Protein AF-0000000072801476 (afdb_homodimer)

Solvent-accessible surface area (backbone atoms only — not comparable to full-atom values): 20867 Å² total; per-residue (Å²): 131,80,74,75,71,71,75,81,77,66,50,46,25,39,56,40,50,25,28,59,49,49,35,37,64,69,50,74,26,49,58,48,79,46,41,55,78,53,57,56,81,84,71,86,65,72,32,33,45,37,58,36,42,67,88,73,60,68,83,26,35,27,78,94,41,45,62,36,41,65,70,23,64,56,71,56,88,88,30,47,64,39,38,43,33,38,36,66,74,48,77,43,67,39,54,53,45,70,67,47,32,48,43,51,27,77,48,42,60,36,29,47,68,20,46,29,69,73,62,50,24,57,70,26,33,26,34,35,34,45,50,45,20,37,36,77,69,58,40,66,38,74,90,47,79,86,67,52,74,49,57,50,68,40,64,46,54,84,86,60,80,75,61,79,82,50,44,44,62,57,52,55,70,66,60,44,52,51,51,50,52,52,49,46,66,55,56,102,132,79,73,74,71,71,75,80,77,65,48,47,26,39,55,40,50,25,29,60,48,50,34,38,64,68,50,73,26,48,58,48,80,45,41,54,77,54,56,59,79,84,72,86,66,72,32,33,45,38,57,35,43,68,88,72,59,68,82,26,36,28,79,95,41,44,63,36,42,65,71,24,66,55,72,56,90,89,30,48,63,38,37,43,32,39,35,67,76,47,74,42,67,38,53,54,48,70,69,47,32,47,42,51,27,77,47,42,60,34,29,46,68,20,48,29,69,72,61,51,24,56,71,26,32,28,36,36,34,44,51,45,20,36,37,77,70,58,41,67,38,75,89,48,76,85,68,53,74,48,58,49,69,41,67,47,54,81,86,61,81,74,61,79,82,50,44,45,61,57,51,56,72,67,61,43,52,52,50,52,52,52,49,46,68,54,56,102

Sequence (376 aa):
MTEATTPAETTAALKERAGVVNALLDGTQTVLVRHPTLDPGTIDERFVLYPAYSHQEPARYQSRYADYYHRASAKPDAGLPIRAVVDVREEYTVSASEDDLESLARHYVYSPDGLCDKYDPDDGLRVLLLRVSELESPRLIEERGSYRGCRAWIDLADDVEVDTNAATPVLDDATFAERRAAVRDALDMTEATTPAETTAA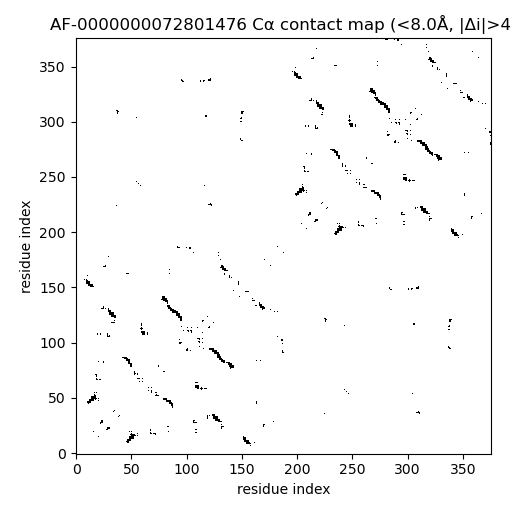LKERAGVVNALLDGTQTVLVRHPTLDPGTIDERFVLYPAYSHQEPARYQSRYADYYHRASAKPDAGLPIRAVVDVREEYTVSASEDDLESLARHYVYSPDGLCDKYDPDDGLRVLLLRVSELESPRLIEERGSYRGCRAWIDLADDVEVDTNAATPVLDDATFAERRAAVRDALD

Radius of gyration: 22.98 Å; Cα contacts (8 Å, |Δi|>4): 712; chains: 2; bounding box: 60×77×47 Å

Structure (mmCIF, N/CA/C/O backbone):
data_AF-0000000072801476-model_v1
#
loop_
_entity.id
_entity.type
_entity.pdbx_description
1 polymer 'DUF1802 family protein'
#
loop_
_atom_site.group_PDB
_atom_site.id
_atom_site.type_symbol
_atom_site.label_atom_id
_atom_site.label_alt_id
_atom_site.label_comp_id
_atom_site.label_asym_id
_atom_site.label_entity_id
_atom_site.label_seq_id
_atom_site.pdbx_PDB_ins_code
_atom_site.Cartn_x
_atom_site.Cartn_y
_atom_site.Cartn_z
_atom_site.occupancy
_atom_site.B_iso_or_equiv
_atom_site.auth_seq_id
_atom_site.auth_comp_id
_atom_site.auth_asym_id
_atom_site.auth_atom_id
_atom_site.pdbx_PDB_model_num
ATOM 1 N N . MET A 1 1 ? -27.641 -46.031 3.908 1 31.75 1 MET A N 1
ATOM 2 C CA . MET A 1 1 ? -26.266 -45.531 3.965 1 31.75 1 MET A CA 1
ATOM 3 C C . MET A 1 1 ? -26.172 -44.094 3.504 1 31.75 1 MET A C 1
ATOM 5 O O . MET A 1 1 ? -26.391 -43.781 2.328 1 31.75 1 MET A O 1
ATOM 9 N N . THR A 1 2 ? -26.641 -43.219 4.312 1 36.81 2 THR A N 1
ATOM 10 C CA . THR A 1 2 ? -26.672 -41.781 4.07 1 36.81 2 THR A CA 1
ATOM 11 C C . THR A 1 2 ? -25.266 -41.25 3.785 1 36.81 2 THR A C 1
ATOM 13 O O . THR A 1 2 ? -24.344 -41.438 4.582 1 36.81 2 THR A O 1
ATOM 16 N N . GLU A 1 3 ? -24.797 -41.375 2.582 1 29.44 3 GLU A N 1
ATOM 17 C CA . GLU A 1 3 ? -23.484 -40.844 2.248 1 29.44 3 GLU A CA 1
ATOM 18 C C . GLU A 1 3 ? -23.297 -39.438 2.814 1 29.44 3 GLU A C 1
ATOM 20 O O . GLU A 1 3 ? -24.141 -38.562 2.592 1 29.44 3 GLU A O 1
ATOM 25 N N . ALA A 1 4 ? -22.766 -39.406 4.027 1 44.81 4 ALA A N 1
ATOM 26 C CA . ALA A 1 4 ? -22.281 -38.156 4.594 1 44.81 4 ALA A CA 1
ATOM 27 C C . ALA A 1 4 ? -21.688 -37.25 3.512 1 44.81 4 ALA A C 1
ATOM 29 O O . ALA A 1 4 ? -20.797 -37.656 2.764 1 44.81 4 ALA A O 1
ATOM 30 N N . THR A 1 5 ? -22.422 -36.438 2.725 1 40.5 5 THR A N 1
ATOM 31 C CA . THR A 1 5 ? -21.891 -35.406 1.839 1 40.5 5 THR A CA 1
ATOM 32 C C . THR A 1 5 ? -20.625 -34.781 2.416 1 40.5 5 THR A C 1
ATOM 34 O O . THR A 1 5 ? -20.641 -34.219 3.52 1 40.5 5 THR A O 1
ATOM 37 N N . THR A 1 6 ? -19.484 -35.188 2.117 1 45.94 6 THR A N 1
ATOM 38 C CA . THR A 1 6 ? -18.234 -34.594 2.525 1 45.94 6 THR A CA 1
ATOM 39 C C . THR A 1 6 ? -18.328 -33.062 2.496 1 45.94 6 THR A C 1
ATOM 41 O O . THR A 1 6 ? -18.703 -32.469 1.477 1 45.94 6 THR A O 1
ATOM 44 N N . PRO A 1 7 ? -18.516 -32.406 3.535 1 48.09 7 PRO A N 1
ATOM 45 C CA . PRO A 1 7 ? -18.672 -30.953 3.576 1 48.09 7 PRO A CA 1
ATOM 46 C C . PRO A 1 7 ? -17.797 -30.234 2.547 1 48.09 7 PRO A C 1
ATOM 48 O O . PRO A 1 7 ? -16.656 -30.641 2.32 1 48.09 7 PRO A O 1
ATOM 51 N N . ALA A 1 8 ? -18.25 -29.75 1.366 1 53.16 8 ALA A N 1
ATOM 52 C CA . ALA A 1 8 ? -17.625 -29.078 0.24 1 53.16 8 ALA A CA 1
ATOM 53 C C . ALA A 1 8 ? -16.516 -28.125 0.715 1 53.16 8 ALA A C 1
ATOM 55 O O . ALA A 1 8 ? -16.75 -27.266 1.573 1 53.16 8 ALA A O 1
ATOM 56 N N . GLU A 1 9 ? -15.273 -28.562 0.888 1 64.62 9 GLU A N 1
ATOM 57 C CA . GLU A 1 9 ? -14.117 -27.828 1.379 1 64.62 9 GLU A CA 1
ATOM 58 C C . GLU A 1 9 ? -13.906 -26.547 0.592 1 64.62 9 GLU A C 1
ATOM 60 O O . GLU A 1 9 ? -14.016 -26.531 -0.636 1 64.62 9 GLU A O 1
ATOM 65 N N . THR A 1 10 ? -14.172 -25.391 1.11 1 80.75 10 THR A N 1
ATOM 66 C CA . THR A 1 10 ? -13.984 -24.094 0.475 1 80.75 10 THR A CA 1
ATOM 67 C C . THR A 1 10 ? -12.547 -23.906 0.008 1 80.75 10 THR A C 1
ATOM 69 O O . THR A 1 10 ? -11.617 -24.453 0.615 1 80.75 10 THR A O 1
ATOM 72 N N . THR A 1 11 ? -12.391 -23.5 -1.216 1 89.12 11 THR A N 1
ATOM 73 C CA . THR A 1 11 ? -11.078 -23.25 -1.785 1 89.12 11 THR A CA 1
ATOM 74 C C . THR A 1 11 ? -10.547 -21.891 -1.349 1 89.12 11 THR A C 1
ATOM 76 O O . THR A 1 11 ? -11.156 -20.859 -1.647 1 89.12 11 THR A O 1
ATOM 79 N N . ALA A 1 12 ? -9.43 -21.906 -0.653 1 93.06 12 ALA A N 1
ATOM 80 C CA . ALA A 1 12 ? -8.789 -20.672 -0.235 1 93.06 12 ALA A CA 1
ATOM 81 C C . ALA A 1 12 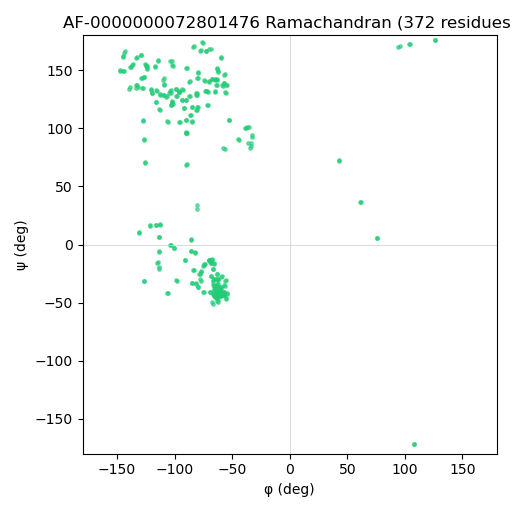? -8.156 -19.953 -1.425 1 93.06 12 ALA A C 1
ATOM 83 O O . ALA A 1 12 ? -7.5 -20.578 -2.262 1 93.06 12 ALA A O 1
ATOM 84 N N . ALA A 1 13 ? -8.438 -18.641 -1.517 1 95.62 13 ALA A N 1
ATOM 85 C CA . ALA A 1 13 ? -7.887 -17.828 -2.592 1 95.62 13 ALA A CA 1
ATOM 86 C C . ALA A 1 13 ? -7.203 -16.578 -2.033 1 95.62 13 ALA A C 1
ATOM 88 O O . ALA A 1 13 ? -7.715 -15.938 -1.108 1 95.62 13 ALA A O 1
ATOM 89 N N . LEU A 1 14 ? -6.039 -16.297 -2.545 1 95.62 14 LEU A N 1
ATOM 90 C CA . LEU A 1 14 ? -5.305 -15.086 -2.193 1 95.62 14 LEU A CA 1
ATOM 91 C C . LEU A 1 14 ? -5.43 -14.039 -3.291 1 95.62 14 LEU A C 1
ATOM 93 O O . LEU A 1 14 ? -5.09 -14.297 -4.449 1 95.62 14 LEU A O 1
ATOM 97 N N . LYS A 1 15 ? -5.91 -12.898 -2.943 1 93.25 15 LYS A N 1
ATOM 98 C CA . LYS A 1 15 ? -6.008 -11.797 -3.895 1 93.25 15 LYS A CA 1
ATOM 99 C C . LYS A 1 15 ? -4.629 -11.211 -4.203 1 93.25 15 LYS A C 1
ATOM 101 O O . LYS A 1 15 ? -3.834 -10.969 -3.295 1 93.25 15 LYS A O 1
ATOM 106 N N . GLU A 1 16 ? -4.336 -11.023 -5.449 1 95.25 16 GLU A N 1
ATOM 107 C CA . GLU A 1 16 ? -3.119 -10.391 -5.945 1 95.25 16 GLU A CA 1
ATOM 108 C C . GLU A 1 16 ? -3.381 -9.625 -7.238 1 95.25 16 GLU A C 1
ATOM 110 O O . GLU A 1 16 ? -4.297 -9.961 -7.992 1 95.25 16 GLU A O 1
ATOM 115 N N . ARG A 1 17 ? -2.615 -8.562 -7.438 1 94.75 17 ARG A N 1
ATOM 116 C CA . ARG A 1 17 ? -2.781 -7.801 -8.672 1 94.75 17 ARG A CA 1
ATOM 117 C C . ARG A 1 17 ? -2.639 -8.695 -9.898 1 94.75 17 ARG A C 1
ATOM 119 O O . ARG A 1 17 ? -1.72 -9.516 -9.969 1 94.75 17 ARG A O 1
ATOM 126 N N . ALA A 1 18 ? -3.541 -8.477 -10.867 1 96.5 18 ALA A N 1
ATOM 127 C CA . ALA A 1 18 ? -3.625 -9.359 -12.023 1 96.5 18 ALA A CA 1
ATOM 128 C C . ALA A 1 18 ? -2.309 -9.375 -12.797 1 96.5 18 ALA A C 1
ATOM 130 O O . ALA A 1 18 ? -1.9 -10.414 -13.32 1 96.5 18 ALA A O 1
ATOM 131 N N . GLY A 1 19 ? -1.647 -8.258 -12.922 1 96.94 19 GLY A N 1
ATOM 132 C CA . GLY A 1 19 ? -0.359 -8.227 -13.594 1 96.94 19 GLY A CA 1
ATOM 133 C C . GLY A 1 19 ? 0.672 -9.141 -12.953 1 96.94 19 GLY A C 1
ATOM 134 O O . GLY A 1 19 ? 1.423 -9.82 -13.648 1 96.94 19 GLY A O 1
ATOM 135 N N . VAL A 1 20 ? 0.726 -9.172 -11.672 1 97.75 20 VAL A N 1
ATOM 136 C CA . VAL A 1 20 ? 1.653 -10.023 -10.93 1 97.75 20 VAL A CA 1
ATOM 137 C C . VAL A 1 20 ? 1.255 -11.484 -11.094 1 97.75 20 VAL A C 1
ATOM 139 O O . VAL A 1 20 ? 2.113 -12.352 -11.281 1 97.75 20 VAL A O 1
ATOM 142 N N . VAL A 1 21 ? -0.049 -11.758 -11.055 1 98.06 21 VAL A N 1
ATOM 143 C CA . VAL A 1 21 ? -0.543 -13.117 -11.25 1 98.06 21 VAL A CA 1
ATOM 144 C C . VAL A 1 21 ? -0.12 -13.625 -12.633 1 98.06 21 VAL A C 1
ATOM 146 O O . VAL A 1 21 ? 0.339 -14.758 -12.766 1 98.06 21 VAL A O 1
ATOM 149 N N . ASN A 1 22 ? -0.261 -12.766 -13.617 1 97.5 22 ASN A N 1
ATOM 150 C CA . ASN A 1 22 ? 0.148 -13.141 -14.969 1 97.5 22 ASN A CA 1
ATOM 151 C C . ASN A 1 22 ? 1.642 -13.445 -15.039 1 97.5 22 ASN A C 1
ATOM 153 O O . ASN A 1 22 ? 2.057 -14.383 -15.719 1 97.5 22 ASN A O 1
ATOM 157 N N . ALA A 1 23 ? 2.4 -12.664 -14.391 1 98.56 23 ALA A N 1
ATOM 158 C CA . ALA A 1 23 ? 3.842 -12.891 -14.359 1 98.56 23 ALA A CA 1
ATOM 159 C C . ALA A 1 23 ? 4.168 -14.25 -13.734 1 98.56 23 ALA A C 1
ATOM 161 O O . ALA A 1 23 ? 5.078 -14.945 -14.188 1 98.56 23 ALA A O 1
ATOM 162 N N . LEU A 1 24 ? 3.469 -14.602 -12.703 1 98.69 24 LEU A N 1
ATOM 163 C CA . LEU A 1 24 ? 3.641 -15.898 -12.055 1 98.69 24 LEU A CA 1
ATOM 164 C C . LEU A 1 24 ? 3.254 -17.031 -13 1 98.69 24 LEU A C 1
ATOM 166 O O . LEU A 1 24 ? 3.977 -18.016 -13.109 1 98.69 24 LEU A O 1
ATOM 170 N N . LEU A 1 25 ? 2.15 -16.859 -13.719 1 98.19 25 LEU A N 1
ATOM 171 C CA . LEU A 1 25 ? 1.643 -17.875 -14.633 1 98.19 25 LEU A CA 1
ATOM 172 C C . LEU A 1 25 ? 2.574 -18.047 -15.828 1 98.19 25 LEU A C 1
ATOM 174 O O . LEU A 1 25 ? 2.684 -19.141 -16.391 1 98.19 25 LEU A O 1
ATOM 178 N N . ASP A 1 26 ? 3.293 -17 -16.156 1 98.12 26 ASP A N 1
ATOM 179 C CA . ASP A 1 26 ? 4.223 -17.047 -17.281 1 98.12 26 ASP A CA 1
ATOM 180 C C . ASP A 1 26 ? 5.582 -17.594 -16.844 1 98.12 26 ASP A C 1
ATOM 182 O O . ASP A 1 26 ? 6.469 -17.797 -17.672 1 98.12 26 ASP A O 1
ATOM 186 N N . GLY A 1 27 ? 5.75 -17.812 -15.586 1 98.31 27 GLY A N 1
ATOM 187 C CA . GLY A 1 27 ? 7.023 -18.297 -15.07 1 98.31 27 GLY A CA 1
ATOM 188 C C . GLY A 1 27 ? 8.086 -17.219 -15.008 1 98.31 27 GLY A C 1
ATOM 189 O O . GLY A 1 27 ? 9.258 -17.516 -14.734 1 98.31 27 GLY A O 1
ATOM 190 N N . THR A 1 28 ? 7.695 -16.016 -15.305 1 98.06 28 THR A N 1
ATOM 191 C CA . THR A 1 28 ? 8.617 -14.891 -15.258 1 98.06 28 THR A CA 1
ATOM 192 C C . THR A 1 28 ? 9.062 -14.609 -13.828 1 98.06 28 THR A C 1
ATOM 194 O O . THR A 1 28 ? 10.18 -14.156 -13.594 1 98.06 28 THR A O 1
ATOM 197 N N . GLN A 1 29 ? 8.227 -14.891 -12.906 1 98.19 29 GLN A N 1
ATOM 198 C CA . GLN A 1 29 ? 8.508 -14.727 -11.484 1 98.19 29 GLN A CA 1
ATOM 199 C C . GLN A 1 29 ? 8.008 -15.922 -10.688 1 98.19 29 GLN A C 1
ATOM 201 O O . GLN A 1 29 ? 7.062 -16.594 -11.094 1 98.19 29 GLN A O 1
ATOM 206 N N . THR A 1 30 ? 8.688 -16.109 -9.516 1 98.69 30 THR A N 1
ATOM 207 C CA . THR A 1 30 ? 8.305 -17.25 -8.68 1 98.69 30 THR A CA 1
ATOM 208 C C . THR A 1 30 ? 8.109 -16.797 -7.23 1 98.69 30 THR A C 1
ATOM 210 O O . THR A 1 30 ? 8.062 -17.625 -6.32 1 98.69 30 THR A O 1
ATOM 213 N N . VAL A 1 31 ? 8.109 -15.5 -6.988 1 98.56 31 VAL A N 1
ATOM 214 C CA . VAL A 1 31 ? 7.973 -15.031 -5.609 1 98.56 31 VAL A CA 1
ATOM 215 C C . VAL A 1 31 ? 6.785 -14.078 -5.504 1 98.56 31 VAL A C 1
ATOM 217 O O . VAL A 1 31 ? 6.387 -13.469 -6.496 1 98.56 31 VAL A O 1
ATOM 220 N N . LEU A 1 32 ? 6.246 -14.023 -4.348 1 97.88 32 LEU A N 1
ATOM 221 C CA . LEU A 1 32 ? 5.211 -13.07 -3.971 1 97.88 32 LEU A CA 1
ATOM 222 C C . LEU A 1 32 ? 5.582 -12.352 -2.676 1 97.88 32 LEU A C 1
ATOM 224 O O . LEU A 1 32 ? 6.18 -12.953 -1.778 1 97.88 32 LEU A O 1
ATOM 228 N N . VAL A 1 33 ? 5.234 -11.109 -2.635 1 95.62 33 VAL A N 1
ATOM 229 C CA . VAL A 1 33 ? 5.551 -10.305 -1.462 1 95.62 33 VAL A CA 1
ATOM 230 C C . VAL A 1 33 ? 4.293 -10.102 -0.616 1 95.62 33 VAL A C 1
ATOM 232 O O . VAL A 1 33 ? 3.211 -9.859 -1.151 1 95.62 33 VAL A O 1
ATOM 235 N N . ARG A 1 34 ? 4.426 -10.328 0.706 1 90.88 34 ARG A N 1
ATOM 236 C CA . ARG A 1 34 ? 3.395 -10.031 1.694 1 90.88 34 ARG A CA 1
ATOM 237 C C . ARG A 1 34 ? 3.961 -9.203 2.846 1 90.88 34 ARG A C 1
ATOM 239 O O . ARG A 1 34 ? 5.172 -8.992 2.924 1 90.88 34 ARG A O 1
ATOM 246 N N . HIS A 1 35 ? 3.092 -8.625 3.572 1 86 35 HIS A N 1
ATOM 247 C CA . HIS A 1 35 ? 3.514 -7.973 4.809 1 86 35 HIS A CA 1
ATOM 248 C C . HIS A 1 35 ? 3.52 -8.953 5.977 1 86 35 HIS A C 1
ATOM 250 O O . HIS A 1 35 ? 2.514 -9.617 6.238 1 86 35 HIS A O 1
ATOM 256 N N . PRO A 1 36 ? 4.652 -9.008 6.676 1 82.81 36 PRO A N 1
ATOM 257 C CA . PRO A 1 36 ? 4.727 -9.977 7.777 1 82.81 36 PRO A CA 1
ATOM 258 C C . PRO A 1 36 ? 3.713 -9.688 8.883 1 82.81 36 PRO A C 1
ATOM 260 O O . PRO A 1 36 ? 3.293 -10.602 9.594 1 82.81 36 PRO A O 1
ATOM 263 N N . THR A 1 37 ? 3.309 -8.484 9 1 76.81 37 THR A N 1
ATOM 264 C CA . THR A 1 37 ? 2.418 -8.125 10.094 1 76.81 37 THR A CA 1
ATOM 265 C C . THR A 1 37 ? 0.968 -8.086 9.625 1 76.81 37 THR A C 1
ATOM 267 O O . THR A 1 37 ? 0.051 -8.367 10.398 1 76.81 37 THR A O 1
ATOM 270 N N . LEU A 1 38 ? 0.803 -7.754 8.391 1 72.5 38 LEU A N 1
ATOM 271 C CA . LEU A 1 38 ? -0.553 -7.676 7.859 1 72.5 38 LEU A CA 1
ATOM 272 C C . LEU A 1 38 ? -1.034 -9.047 7.402 1 72.5 38 LEU A C 1
ATOM 274 O O . LEU A 1 38 ? -2.236 -9.32 7.402 1 72.5 38 LEU A O 1
ATOM 278 N N . ASP A 1 39 ? -0.156 -9.844 6.926 1 81.44 39 ASP A N 1
ATOM 279 C CA . ASP A 1 39 ? -0.446 -11.211 6.512 1 81.44 39 ASP A CA 1
ATOM 280 C C . ASP A 1 39 ? 0.479 -12.203 7.211 1 81.44 39 ASP A C 1
ATOM 282 O O . ASP A 1 39 ? 1.326 -12.828 6.566 1 81.44 39 ASP A O 1
ATOM 286 N N . PRO A 1 40 ? 0.157 -12.273 8.453 1 79.31 40 PRO A N 1
ATOM 287 C CA . PRO A 1 40 ? 1.021 -13.156 9.25 1 79.31 40 PRO A CA 1
ATOM 288 C C . PRO A 1 40 ? 0.604 -14.625 9.164 1 79.31 40 PRO A C 1
ATOM 290 O O . PRO A 1 40 ? -0.417 -14.945 8.555 1 79.31 40 PRO A O 1
ATOM 293 N N . GLY A 1 41 ? 1.462 -15.492 9.688 1 84.75 41 GLY A N 1
ATOM 294 C CA . GLY A 1 41 ? 1.102 -16.891 9.859 1 84.75 41 GLY A CA 1
ATOM 295 C C . GLY A 1 41 ? 1.748 -17.797 8.828 1 84.75 41 GLY A C 1
ATOM 296 O O . GLY A 1 41 ? 2.355 -17.328 7.863 1 84.75 41 GLY A O 1
ATOM 297 N N . THR A 1 42 ? 1.558 -19 9.078 1 87.81 42 THR A N 1
ATOM 298 C CA . THR A 1 42 ? 2.137 -20.016 8.203 1 87.81 42 THR A CA 1
ATOM 299 C C . THR A 1 42 ? 1.145 -20.422 7.113 1 87.81 42 THR A C 1
ATOM 301 O O . THR A 1 42 ? -0.048 -20.578 7.379 1 87.81 42 THR A O 1
ATOM 304 N N . ILE A 1 43 ? 1.631 -20.453 5.988 1 90.88 43 ILE A N 1
ATOM 305 C CA . ILE A 1 43 ? 0.846 -20.938 4.859 1 90.88 43 ILE A CA 1
ATOM 306 C C . ILE A 1 43 ? 1.327 -22.328 4.457 1 90.88 43 ILE A C 1
ATOM 308 O O . ILE A 1 43 ? 2.357 -22.469 3.793 1 90.88 43 ILE A O 1
ATOM 312 N N . ASP A 1 44 ? 0.54 -23.312 4.793 1 89.56 44 ASP A N 1
ATOM 313 C CA . ASP A 1 44 ? 0.992 -24.688 4.574 1 89.56 44 ASP A CA 1
ATOM 314 C C . ASP A 1 44 ? 0.129 -25.391 3.531 1 89.56 44 ASP A C 1
ATOM 316 O O . ASP A 1 44 ? 0.489 -26.469 3.043 1 89.56 44 ASP A O 1
ATOM 320 N N . GLU A 1 45 ? -1.013 -24.828 3.23 1 90.44 45 GLU A N 1
ATOM 321 C CA . GLU A 1 45 ? -1.924 -25.453 2.283 1 90.44 45 GLU A CA 1
ATOM 322 C C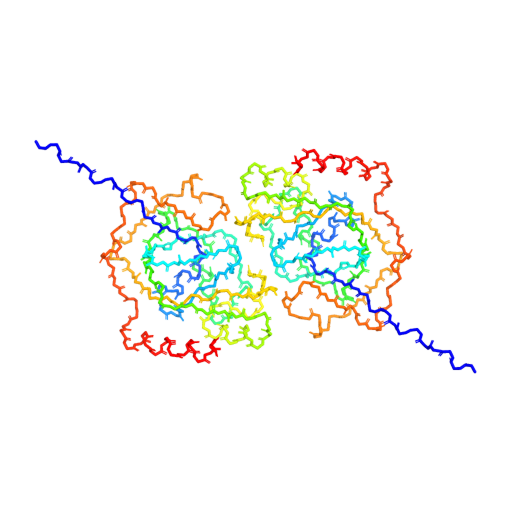 . GLU A 1 45 ? -1.847 -24.797 0.913 1 90.44 45 GLU A C 1
ATOM 324 O O . GLU A 1 45 ? -1.486 -23.609 0.806 1 90.44 45 GLU A O 1
ATOM 329 N N . ARG A 1 46 ? -2.201 -25.641 -0.018 1 94.25 46 ARG A N 1
ATOM 330 C CA . ARG A 1 46 ? -2.32 -25.141 -1.387 1 94.25 46 ARG A CA 1
ATOM 331 C C . ARG A 1 46 ? -3.49 -24.172 -1.521 1 94.25 46 ARG A C 1
ATOM 333 O O . ARG A 1 46 ? -4.531 -24.359 -0.889 1 94.25 46 ARG A O 1
ATOM 340 N N . PHE A 1 47 ? -3.348 -23.109 -2.311 1 96.44 47 PHE A N 1
ATOM 341 C CA . PHE A 1 47 ? -4.402 -22.125 -2.555 1 96.44 47 PHE A CA 1
ATOM 342 C C . PHE A 1 47 ? -4.359 -21.641 -3.996 1 96.44 47 PHE A C 1
ATOM 344 O O . PHE A 1 47 ? -3.424 -21.953 -4.734 1 96.44 47 PHE A O 1
ATOM 351 N N . VAL A 1 48 ? -5.434 -20.969 -4.414 1 97.5 48 VAL A N 1
ATOM 352 C CA . VAL A 1 48 ? -5.469 -20.375 -5.742 1 97.5 48 VAL A CA 1
ATOM 353 C C . VAL A 1 48 ? -5.266 -18.859 -5.633 1 97.5 48 VAL A C 1
ATOM 355 O O . VAL A 1 48 ? -5.402 -18.297 -4.551 1 97.5 48 VAL A O 1
ATOM 358 N N . LEU A 1 49 ? -4.824 -18.234 -6.727 1 97.5 49 LEU A N 1
ATOM 359 C CA . LEU A 1 49 ? -4.715 -16.781 -6.766 1 97.5 49 LEU A CA 1
ATOM 360 C C . LEU A 1 49 ? -5.949 -16.156 -7.414 1 97.5 49 LEU A C 1
ATOM 362 O O . LEU A 1 49 ? -6.449 -16.672 -8.414 1 97.5 49 LEU A O 1
ATOM 366 N N . TYR A 1 50 ? -6.457 -15.18 -6.77 1 96.19 50 TYR A N 1
ATOM 367 C CA . TYR A 1 50 ? -7.543 -14.344 -7.266 1 96.19 50 TYR A CA 1
ATOM 368 C C . TYR A 1 50 ? -7 -13.07 -7.898 1 96.19 50 TYR A C 1
ATOM 370 O O . TYR A 1 50 ? -6.551 -12.164 -7.195 1 96.19 50 TYR A O 1
ATOM 378 N N . PRO A 1 51 ? -7.023 -12.992 -9.242 1 95.94 51 PRO A N 1
ATOM 379 C CA . PRO A 1 51 ? -6.453 -11.805 -9.891 1 95.94 51 PRO A CA 1
ATOM 380 C C . PRO A 1 51 ? -7.309 -10.555 -9.688 1 95.94 51 PRO A C 1
ATOM 382 O O . PRO A 1 51 ? -8.469 -10.516 -10.117 1 95.94 51 PRO A O 1
ATOM 385 N N . ALA A 1 52 ? -6.73 -9.57 -9.078 1 92.38 52 ALA A N 1
ATOM 386 C CA . ALA A 1 52 ? -7.402 -8.297 -8.867 1 92.38 52 ALA A CA 1
ATOM 387 C C . ALA A 1 52 ? -7.078 -7.312 -9.984 1 92.38 52 ALA A C 1
ATOM 389 O O . ALA A 1 52 ? -5.91 -6.996 -10.227 1 92.38 52 ALA A O 1
ATOM 390 N N . TYR A 1 53 ? -8.117 -6.785 -10.641 1 90.94 53 TYR A N 1
ATOM 391 C CA . TYR A 1 53 ? -7.922 -5.922 -11.797 1 90.94 53 TYR A CA 1
ATOM 392 C C . TYR A 1 53 ? -8.07 -4.453 -11.422 1 90.94 53 TYR A C 1
ATOM 394 O O . TYR A 1 53 ? -7.789 -3.564 -12.227 1 90.94 53 TYR A O 1
ATOM 402 N N . SER A 1 54 ? -8.406 -4.219 -10.18 1 84.88 54 SER A N 1
ATOM 403 C CA . SER A 1 54 ? -8.562 -2.846 -9.719 1 84.88 54 SER A CA 1
ATOM 404 C C . SER A 1 54 ? -7.246 -2.291 -9.18 1 84.88 54 SER A C 1
ATOM 406 O O . SER A 1 54 ? -6.363 -3.053 -8.781 1 84.88 54 SER A O 1
ATOM 408 N N . HIS A 1 55 ? -7.066 -0.989 -9.258 1 81.75 55 HIS A N 1
ATOM 409 C CA . HIS A 1 55 ? -5.965 -0.25 -8.648 1 81.75 55 HIS A CA 1
ATOM 410 C C . HIS A 1 55 ? -4.621 -0.712 -9.203 1 81.75 55 HIS A C 1
ATOM 412 O O . HIS A 1 55 ? -3.658 -0.874 -8.445 1 81.75 55 HIS A O 1
ATOM 418 N N . GLN A 1 56 ? -4.703 -1.003 -10.477 1 84.5 56 GLN A N 1
ATOM 419 C CA . GLN A 1 56 ? -3.426 -1.268 -11.125 1 84.5 56 GLN A CA 1
ATOM 420 C C . GLN A 1 56 ? -2.602 0.009 -11.258 1 84.5 56 GLN A C 1
ATOM 422 O O . GLN A 1 56 ? -3.148 1.088 -11.492 1 84.5 56 GLN A O 1
ATOM 427 N N . GLU A 1 57 ? -1.288 -0.094 -11.031 1 87 57 GLU A N 1
ATOM 428 C CA . GLU A 1 57 ? -0.402 1.062 -11.133 1 87 57 GLU A CA 1
ATOM 429 C C . GLU A 1 57 ? 0.776 0.773 -12.062 1 87 57 GLU A C 1
ATOM 431 O O . GLU A 1 57 ? 1.707 0.058 -11.688 1 87 57 GLU A O 1
ATOM 436 N N . PRO A 1 58 ? 0.685 1.399 -13.25 1 90.12 58 PRO A N 1
ATOM 437 C CA . PRO A 1 58 ? 1.741 1.107 -14.227 1 90.12 58 PRO A CA 1
ATOM 438 C C . PRO A 1 58 ? 3.125 1.536 -13.734 1 90.12 58 PRO A C 1
ATOM 440 O O . PRO A 1 58 ? 4.125 0.89 -14.062 1 90.12 58 PRO A O 1
ATOM 443 N N . ALA A 1 59 ? 3.219 2.561 -12.922 1 89.69 59 ALA A N 1
ATOM 444 C CA . ALA A 1 59 ? 4.496 3.125 -12.5 1 89.69 59 ALA A CA 1
ATOM 445 C C . ALA A 1 59 ? 5.242 2.168 -11.578 1 89.69 59 ALA A C 1
ATOM 447 O O . ALA A 1 59 ? 6.434 2.355 -11.305 1 89.69 59 ALA A O 1
ATOM 448 N N . ARG A 1 60 ? 4.602 1.141 -11.055 1 93.5 60 ARG A N 1
ATOM 449 C CA . ARG A 1 60 ? 5.258 0.182 -10.172 1 93.5 60 ARG A CA 1
ATOM 450 C C . ARG A 1 60 ? 6.102 -0.808 -10.969 1 93.5 60 ARG A C 1
ATOM 452 O O . ARG A 1 60 ? 7.07 -1.363 -10.445 1 93.5 60 ARG A O 1
ATOM 459 N N . TYR A 1 61 ? 5.75 -1.023 -12.203 1 96.5 61 TYR A N 1
ATOM 460 C CA . TYR A 1 61 ? 6.391 -2.057 -13.008 1 96.5 61 TYR A CA 1
ATOM 461 C C . TYR A 1 61 ? 7.727 -1.574 -13.555 1 96.5 61 TYR A C 1
ATOM 463 O O . TYR A 1 61 ? 7.875 -0.401 -13.906 1 96.5 61 TYR A O 1
ATOM 471 N N . GLN A 1 62 ? 8.672 -2.486 -13.609 1 97.44 62 GLN A N 1
ATOM 472 C CA . GLN A 1 62 ? 9.859 -2.238 -14.414 1 97.44 62 GLN A CA 1
ATOM 473 C C . GLN A 1 62 ? 9.5 -2.084 -15.891 1 97.44 62 GLN A C 1
ATOM 475 O O . GLN A 1 62 ? 8.609 -2.771 -16.391 1 97.44 62 GLN A O 1
ATOM 480 N N . SER A 1 63 ? 10.25 -1.301 -16.578 1 96.44 63 SER A N 1
ATOM 481 C CA . SER A 1 63 ? 9.938 -0.982 -17.969 1 96.44 63 SER A CA 1
ATOM 482 C C . SER A 1 63 ? 9.844 -2.244 -18.812 1 96.44 63 SER A C 1
ATOM 484 O O . SER A 1 63 ? 8.969 -2.363 -19.672 1 96.44 63 SER A O 1
ATOM 486 N N . ARG A 1 64 ? 10.719 -3.193 -18.625 1 97.25 64 ARG A N 1
ATOM 487 C CA . ARG A 1 64 ? 10.766 -4.418 -19.406 1 97.25 64 ARG A CA 1
ATOM 488 C C . ARG A 1 64 ? 9.539 -5.289 -19.141 1 97.25 64 ARG A C 1
ATOM 490 O O . ARG A 1 64 ? 9.258 -6.219 -19.891 1 97.25 64 ARG A O 1
ATOM 497 N N . TYR A 1 65 ? 8.781 -4.953 -18.062 1 97.69 65 TYR A N 1
ATOM 498 C CA . TYR A 1 65 ? 7.637 -5.773 -17.703 1 97.69 65 TYR A CA 1
ATOM 499 C C . TYR A 1 65 ? 6.34 -4.98 -17.828 1 97.69 65 TYR A C 1
ATOM 501 O O . TYR A 1 65 ? 5.305 -5.383 -17.281 1 97.69 65 TYR A O 1
ATOM 509 N N . ALA A 1 66 ? 6.332 -3.898 -18.5 1 94.94 66 ALA A N 1
ATOM 510 C CA . ALA A 1 66 ? 5.184 -3.01 -18.641 1 94.94 66 ALA A CA 1
ATOM 511 C C . ALA A 1 66 ? 3.996 -3.738 -19.266 1 94.94 66 ALA A C 1
ATOM 513 O O . ALA A 1 66 ? 2.84 -3.412 -18.984 1 94.94 66 ALA A O 1
ATOM 514 N N . ASP A 1 67 ? 4.293 -4.719 -20.031 1 95.44 67 ASP A N 1
ATOM 515 C CA . ASP A 1 67 ? 3.244 -5.461 -20.719 1 95.44 67 ASP A CA 1
ATOM 516 C C . ASP A 1 67 ? 2.318 -6.156 -19.734 1 95.44 67 ASP A C 1
ATOM 518 O O . ASP A 1 67 ? 1.132 -6.348 -20.016 1 95.44 67 ASP A O 1
ATOM 522 N N . TYR A 1 68 ? 2.795 -6.527 -18.609 1 95.38 68 TYR A N 1
ATOM 523 C CA . TYR A 1 68 ? 1.96 -7.184 -17.609 1 95.38 68 TYR A CA 1
ATOM 524 C C . TYR A 1 68 ? 0.889 -6.234 -17.078 1 95.38 68 TYR A C 1
ATOM 526 O O . TYR A 1 68 ? -0.23 -6.656 -16.781 1 95.38 68 TYR A O 1
ATOM 534 N N . TYR A 1 69 ? 1.201 -4.992 -16.953 1 92.31 69 TYR A N 1
ATOM 535 C CA . TYR A 1 69 ? 0.182 -3.998 -16.625 1 92.31 69 TYR A CA 1
ATOM 536 C C . TYR A 1 69 ? -0.864 -3.91 -17.734 1 92.31 69 TYR A C 1
ATOM 538 O O . TYR A 1 69 ? -2.066 -3.961 -17.469 1 92.31 69 TYR A O 1
ATOM 546 N N . HIS A 1 70 ? -0.352 -3.799 -18.938 1 90 70 HIS A N 1
ATOM 547 C CA . HIS A 1 70 ? -1.267 -3.596 -20.062 1 90 70 HIS A CA 1
ATOM 548 C C . HIS A 1 70 ? -2.25 -4.754 -20.188 1 90 70 HIS A C 1
ATOM 550 O O . HIS A 1 70 ? -3.434 -4.543 -20.453 1 90 70 HIS A O 1
ATOM 556 N N . ARG A 1 71 ? -1.799 -5.934 -19.922 1 88.94 71 ARG A N 1
ATOM 557 C CA . ARG A 1 71 ? -2.631 -7.129 -20.016 1 88.94 71 ARG A CA 1
ATOM 558 C C . ARG A 1 71 ? -3.609 -7.207 -18.859 1 88.94 71 ARG A C 1
ATOM 560 O O . ARG A 1 71 ? -4.582 -7.961 -18.906 1 88.94 71 ARG A O 1
ATOM 567 N N . ALA A 1 72 ? -3.365 -6.469 -17.828 1 88.25 72 ALA A N 1
ATOM 568 C CA . ALA A 1 72 ? -4.141 -6.566 -16.594 1 88.25 72 ALA A CA 1
ATOM 569 C C . ALA A 1 72 ? -4.949 -5.293 -16.344 1 88.25 72 ALA A C 1
ATOM 571 O O . ALA A 1 72 ? -5.586 -5.145 -15.305 1 88.25 72 ALA A O 1
ATOM 572 N N . SER A 1 73 ? -4.934 -4.387 -17.312 1 80.56 73 SER A N 1
ATOM 573 C CA . SER A 1 73 ? -5.516 -3.064 -17.109 1 80.56 73 SER A CA 1
ATOM 574 C C . SER A 1 73 ? -7.039 -3.121 -17.141 1 80.56 73 SER A C 1
ATOM 576 O O . SER A 1 73 ? -7.711 -2.205 -16.672 1 80.56 73 SER A O 1
ATOM 578 N N . ALA A 1 74 ? -7.535 -4.215 -17.703 1 82.19 74 ALA A N 1
ATOM 579 C CA .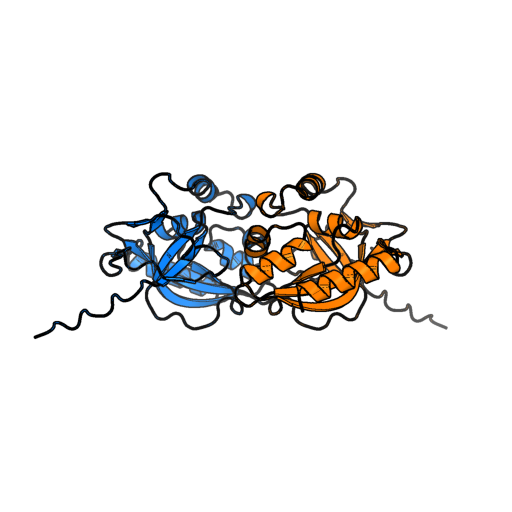 ALA A 1 74 ? -8.984 -4.352 -17.719 1 82.19 74 ALA A CA 1
ATOM 580 C C . ALA A 1 74 ? -9.414 -5.785 -17.406 1 82.19 74 ALA A C 1
ATOM 582 O O . ALA A 1 74 ? -8.797 -6.738 -17.891 1 82.19 74 ALA A O 1
ATOM 583 N N . LYS A 1 75 ? -10.398 -5.805 -16.562 1 84.5 75 LYS A N 1
ATOM 584 C CA . LYS A 1 75 ? -10.992 -7.105 -16.281 1 84.5 75 LYS A CA 1
ATOM 585 C C . LYS A 1 75 ? -11.648 -7.695 -17.516 1 84.5 75 LYS A C 1
ATOM 587 O O . LYS A 1 75 ? -12.359 -6.996 -18.25 1 84.5 75 LYS A O 1
ATOM 592 N N . PRO A 1 76 ? -11.453 -9.008 -17.75 1 86.94 76 PRO A N 1
ATOM 593 C CA . PRO A 1 76 ? -12.133 -9.641 -18.875 1 86.94 76 PRO A CA 1
ATOM 594 C C . PRO A 1 76 ? -13.648 -9.656 -18.719 1 86.94 76 PRO A C 1
ATOM 596 O O . PRO A 1 76 ? -14.156 -9.883 -17.625 1 86.94 76 PRO A O 1
ATOM 599 N N . ASP A 1 77 ? -14.305 -9.469 -19.797 1 87.62 77 ASP A N 1
ATOM 600 C CA . ASP A 1 77 ? -15.766 -9.43 -19.812 1 87.62 77 ASP A CA 1
ATOM 601 C C . ASP A 1 77 ? -16.359 -10.773 -19.391 1 87.62 77 ASP A C 1
ATOM 603 O O . ASP A 1 77 ? -17.406 -10.828 -18.766 1 87.62 77 ASP A O 1
ATOM 607 N N . ALA A 1 78 ? -15.719 -11.82 -19.766 1 86.81 78 ALA A N 1
ATOM 608 C CA . ALA A 1 78 ? -16.219 -13.18 -19.547 1 86.81 78 ALA A CA 1
ATOM 609 C C . ALA A 1 78 ? -16.172 -13.555 -18.078 1 86.81 78 ALA A C 1
ATOM 611 O O . ALA A 1 78 ? -16.797 -14.531 -17.656 1 86.81 78 ALA A O 1
ATOM 612 N N . GLY A 1 79 ? -15.453 -12.75 -17.234 1 89.5 79 GLY A N 1
ATOM 613 C CA . GLY A 1 79 ? -15.273 -13.07 -15.828 1 89.5 79 GLY A CA 1
ATOM 614 C C . GLY A 1 79 ? -13.812 -13.094 -15.406 1 89.5 79 GLY A C 1
ATOM 615 O O . GLY A 1 79 ? -12.922 -12.922 -16.234 1 89.5 79 GLY A O 1
ATOM 616 N N . LEU A 1 80 ? -13.633 -13.305 -14.086 1 91.62 80 LEU A N 1
ATOM 617 C CA . LEU A 1 80 ? -12.297 -13.375 -13.508 1 91.62 80 LEU A CA 1
ATOM 618 C C . LEU A 1 80 ? -11.727 -14.781 -13.633 1 91.62 80 LEU A C 1
ATOM 620 O O . LEU A 1 80 ? -12.289 -15.734 -13.094 1 91.62 80 LEU A O 1
ATOM 624 N N . PRO A 1 81 ? -10.633 -14.922 -14.336 1 93.94 81 PRO A N 1
ATOM 625 C CA . PRO A 1 81 ? -10.078 -16.266 -14.531 1 93.94 81 PRO A CA 1
ATOM 626 C C . PRO A 1 81 ? -9.25 -16.734 -13.336 1 93.94 81 PRO A C 1
ATOM 628 O O . PRO A 1 81 ? -8.203 -16.156 -13.031 1 93.94 81 PRO A O 1
ATOM 631 N N . ILE A 1 82 ? -9.719 -17.734 -12.727 1 96.31 82 ILE A N 1
ATOM 632 C CA . ILE A 1 82 ? -8.898 -18.453 -11.75 1 96.31 82 ILE A CA 1
ATOM 633 C C . ILE A 1 82 ? -8.055 -19.5 -12.469 1 96.31 82 ILE A C 1
ATOM 635 O O . ILE A 1 82 ? -8.586 -20.516 -12.945 1 96.31 82 ILE A O 1
ATOM 639 N N . ARG A 1 83 ? -6.73 -19.234 -12.477 1 97.44 83 ARG A N 1
ATOM 640 C CA . ARG A 1 83 ? -5.863 -20.094 -13.281 1 97.44 83 ARG A CA 1
ATOM 641 C C . ARG A 1 83 ? -4.719 -20.656 -12.445 1 97.44 83 ARG A C 1
ATOM 643 O O . ARG A 1 83 ? -4.258 -21.766 -12.68 1 97.44 83 ARG A O 1
ATOM 650 N N . ALA A 1 84 ? -4.277 -19.922 -11.477 1 98.38 84 ALA A N 1
ATOM 651 C CA . ALA A 1 84 ? -3.023 -20.25 -10.797 1 98.38 84 ALA A CA 1
ATOM 652 C C . ALA A 1 84 ? -3.275 -21 -9.492 1 98.38 84 ALA A C 1
ATOM 654 O O . ALA A 1 84 ? -4.062 -20.547 -8.656 1 98.38 84 ALA A O 1
ATOM 655 N N . VAL A 1 85 ? -2.65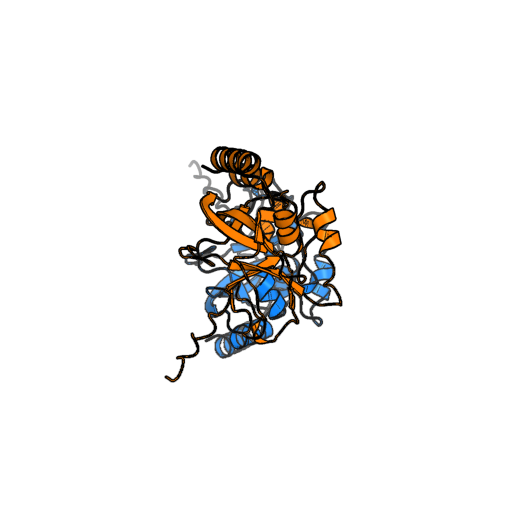2 -22.094 -9.312 1 97.94 85 VAL A N 1
ATOM 656 C CA . VAL A 1 85 ? -2.57 -22.844 -8.062 1 97.94 85 VAL A CA 1
ATOM 657 C C . VAL A 1 85 ? -1.156 -22.75 -7.492 1 97.94 85 VAL A C 1
ATOM 659 O O . VAL A 1 85 ? -0.174 -22.875 -8.227 1 97.94 85 VAL A O 1
ATOM 662 N N . VAL A 1 86 ? -1.104 -22.547 -6.145 1 98.06 86 VAL A N 1
ATOM 663 C CA . VAL A 1 86 ? 0.195 -22.172 -5.598 1 98.06 86 VAL A CA 1
ATOM 664 C C . VAL A 1 86 ? 0.513 -23.031 -4.375 1 98.06 86 VAL A C 1
ATOM 666 O O . VAL A 1 86 ? -0.357 -23.266 -3.535 1 98.06 86 VAL A O 1
ATOM 669 N N . ASP A 1 87 ? 1.73 -23.5 -4.34 1 97.88 87 ASP A N 1
ATOM 670 C CA . ASP A 1 87 ? 2.348 -24.047 -3.137 1 97.88 87 ASP A CA 1
ATOM 671 C C . ASP A 1 87 ? 3.498 -23.156 -2.658 1 97.88 87 ASP A C 1
ATOM 673 O O . ASP A 1 87 ? 4.395 -22.828 -3.436 1 97.88 87 ASP A O 1
ATOM 677 N N . VAL A 1 88 ? 3.445 -22.828 -1.393 1 97.94 88 VAL A N 1
ATOM 678 C CA . VAL A 1 88 ? 4.574 -22.094 -0.831 1 97.94 88 VAL A CA 1
ATOM 679 C C . VAL A 1 88 ? 5.699 -23.062 -0.484 1 97.94 88 VAL A C 1
ATOM 681 O O . VAL A 1 88 ? 5.48 -24.062 0.208 1 97.94 88 VAL A O 1
ATOM 684 N N . ARG A 1 89 ? 6.844 -22.734 -0.952 1 97.75 89 ARG A N 1
ATOM 685 C CA . ARG A 1 89 ? 7.961 -23.656 -0.748 1 97.75 89 ARG A CA 1
ATOM 686 C C . ARG A 1 89 ? 8.922 -23.125 0.308 1 97.75 89 ARG A C 1
ATOM 688 O O . ARG A 1 89 ? 9.492 -23.891 1.086 1 97.75 89 ARG A O 1
ATOM 695 N N . GLU A 1 90 ? 9.188 -21.859 0.271 1 97.12 90 GLU A N 1
ATOM 696 C CA . GLU A 1 90 ? 10.07 -21.188 1.212 1 97.12 90 GLU A CA 1
ATOM 697 C C . GLU A 1 90 ? 9.578 -19.766 1.513 1 97.12 90 GLU A C 1
ATOM 699 O O . GLU A 1 90 ? 8.727 -19.234 0.794 1 97.12 90 GLU A O 1
ATOM 704 N N . GLU A 1 91 ? 10.078 -19.25 2.596 1 96.31 91 GLU A N 1
ATOM 705 C CA . GLU A 1 91 ? 9.789 -17.875 2.988 1 96.31 91 GLU A CA 1
ATOM 706 C C . GLU A 1 91 ? 11.062 -17.125 3.383 1 96.31 91 GLU A C 1
ATOM 708 O O . GLU A 1 91 ? 11.93 -17.688 4.055 1 96.31 91 GLU A O 1
ATOM 713 N N . TYR A 1 92 ? 11.156 -15.875 2.912 1 95.81 92 TYR A N 1
ATOM 714 C CA . TYR A 1 92 ? 12.281 -15.008 3.242 1 95.81 92 TYR A CA 1
ATOM 715 C C . TYR A 1 92 ? 11.797 -13.688 3.834 1 95.81 92 TYR A C 1
ATOM 717 O O . TYR A 1 92 ? 10.641 -13.305 3.635 1 95.81 92 TYR A O 1
ATOM 725 N N . THR A 1 93 ? 12.648 -13.078 4.605 1 93.56 93 THR A N 1
ATOM 726 C CA . THR A 1 93 ? 12.43 -11.719 5.074 1 93.56 93 THR A CA 1
ATOM 727 C C . THR A 1 93 ? 13.398 -10.75 4.41 1 93.56 93 THR A C 1
ATOM 729 O O . THR A 1 93 ? 14.602 -11.016 4.344 1 93.56 93 THR A O 1
ATOM 732 N N . VAL A 1 94 ? 12.82 -9.672 3.857 1 93.56 94 VAL A N 1
ATOM 733 C CA . VAL A 1 94 ? 13.625 -8.672 3.174 1 93.56 94 VAL A CA 1
ATOM 734 C C . VAL A 1 94 ? 13.453 -7.316 3.854 1 93.56 94 VAL A C 1
ATOM 736 O O . VAL A 1 94 ? 12.328 -6.883 4.113 1 93.56 94 VAL A O 1
ATOM 739 N N . SER A 1 95 ? 14.547 -6.688 4.145 1 89.31 95 SER A N 1
ATOM 740 C CA . SER A 1 95 ? 14.469 -5.379 4.785 1 89.31 95 SER A CA 1
ATOM 741 C C . SER A 1 95 ? 14.086 -4.293 3.787 1 89.31 95 SER A C 1
ATOM 743 O O . SER A 1 95 ? 14.055 -4.539 2.578 1 89.31 95 SER A O 1
ATOM 745 N N . ALA A 1 96 ? 13.883 -3.152 4.27 1 85.94 96 ALA A N 1
ATOM 746 C CA . ALA A 1 96 ? 13.492 -2.012 3.449 1 85.94 96 ALA A CA 1
ATOM 747 C C . ALA A 1 96 ? 14.711 -1.316 2.852 1 85.94 96 ALA A C 1
ATOM 749 O O . ALA A 1 96 ? 14.578 -0.286 2.186 1 85.94 96 ALA A O 1
ATOM 750 N N . SER A 1 97 ? 15.875 -1.854 3.068 1 87.81 97 SER A N 1
ATOM 751 C CA . SER A 1 97 ? 17.062 -1.21 2.518 1 87.81 97 SER A CA 1
ATOM 752 C C . SER A 1 97 ? 17.031 -1.188 0.993 1 87.81 97 SER A C 1
ATOM 754 O O . SER A 1 97 ? 16.453 -2.088 0.369 1 87.81 97 SER A O 1
ATOM 756 N N . GLU A 1 98 ? 17.688 -0.182 0.448 1 85.75 98 GLU A N 1
ATOM 757 C CA . GLU A 1 98 ? 17.75 -0.05 -1.004 1 85.75 98 GLU A CA 1
ATOM 758 C C . GLU A 1 98 ? 18.359 -1.29 -1.644 1 85.75 98 GLU A C 1
ATOM 760 O O . GLU A 1 98 ? 17.875 -1.783 -2.66 1 85.75 98 GLU A O 1
ATOM 765 N N . ASP A 1 99 ? 19.422 -1.804 -1.063 1 91.5 99 ASP A N 1
ATOM 766 C CA . ASP A 1 99 ? 20.109 -2.971 -1.604 1 91.5 99 ASP A CA 1
ATOM 767 C C . ASP A 1 99 ? 19.203 -4.199 -1.593 1 91.5 99 ASP A C 1
ATOM 769 O O . ASP A 1 99 ? 19.172 -4.961 -2.561 1 91.5 99 ASP A O 1
ATOM 773 N N . ASP A 1 100 ? 18.5 -4.395 -0.503 1 93.81 100 ASP A N 1
ATOM 774 C CA . ASP A 1 100 ? 17.625 -5.555 -0.39 1 93.81 100 ASP A CA 1
ATOM 775 C C . ASP A 1 100 ? 16.469 -5.461 -1.381 1 93.81 100 ASP A C 1
ATOM 777 O O . ASP A 1 100 ? 16.094 -6.453 -2.01 1 93.81 100 ASP A O 1
ATOM 781 N N . LEU A 1 101 ? 15.93 -4.34 -1.5 1 94.12 101 LEU A N 1
ATOM 782 C CA . LEU A 1 101 ? 14.828 -4.148 -2.432 1 94.12 101 LEU A CA 1
ATOM 783 C C . LEU A 1 101 ? 15.297 -4.324 -3.873 1 94.12 101 LEU A C 1
ATOM 785 O O . LEU A 1 101 ? 14.555 -4.844 -4.711 1 94.12 101 LEU A O 1
ATOM 789 N N . GLU A 1 102 ? 16.5 -3.83 -4.16 1 95.25 102 GLU A N 1
ATOM 790 C CA . GLU A 1 102 ? 17.078 -4.059 -5.48 1 95.25 102 GLU A CA 1
ATOM 791 C C . GLU A 1 102 ? 17.25 -5.551 -5.758 1 95.25 102 GLU A C 1
ATOM 793 O O . GLU A 1 102 ? 16.953 -6.016 -6.863 1 95.25 102 GLU A O 1
ATOM 798 N N . SER A 1 103 ? 17.719 -6.258 -4.773 1 97.12 103 SER A N 1
ATOM 799 C CA . SER A 1 103 ? 17.891 -7.699 -4.918 1 97.12 103 SER A CA 1
ATOM 800 C C . SER A 1 103 ? 16.547 -8.391 -5.164 1 97.12 103 SER A C 1
ATOM 802 O O . SER A 1 103 ? 16.438 -9.266 -6.031 1 97.12 103 SER A O 1
ATOM 804 N N . LEU A 1 104 ? 15.57 -8.008 -4.418 1 97.38 104 LEU A N 1
ATOM 805 C CA . LEU A 1 104 ? 14.242 -8.57 -4.582 1 97.38 104 LEU A CA 1
ATOM 806 C C . LEU A 1 104 ? 13.68 -8.25 -5.965 1 97.38 104 LEU A C 1
ATOM 808 O O . LEU A 1 104 ? 13.078 -9.109 -6.613 1 97.38 104 LEU A O 1
ATOM 812 N N . ALA A 1 105 ? 13.969 -7.027 -6.422 1 97.38 105 ALA A N 1
ATOM 813 C CA . ALA A 1 105 ? 13.414 -6.555 -7.691 1 97.38 105 ALA A CA 1
ATOM 814 C C . ALA A 1 105 ? 13.977 -7.352 -8.867 1 97.38 105 ALA A C 1
ATOM 816 O O . ALA A 1 105 ? 13.375 -7.383 -9.945 1 97.38 105 ALA A O 1
ATOM 817 N N . ARG A 1 106 ? 15.078 -7.988 -8.719 1 97.88 106 ARG A N 1
ATOM 818 C CA . ARG A 1 106 ? 15.625 -8.852 -9.766 1 97.88 106 ARG A CA 1
ATOM 819 C C . ARG A 1 106 ? 14.727 -10.055 -10.008 1 97.88 106 ARG A C 1
ATOM 821 O O . ARG A 1 106 ? 14.844 -10.727 -11.031 1 97.88 106 ARG A O 1
ATOM 828 N N . HIS A 1 107 ? 13.859 -10.32 -9.102 1 98.25 107 HIS A N 1
ATOM 829 C CA . HIS A 1 107 ? 13 -11.492 -9.18 1 98.25 107 HIS A CA 1
ATOM 830 C C . HIS A 1 107 ? 11.523 -11.102 -9.172 1 98.25 107 HIS A C 1
ATOM 832 O O . HIS A 1 107 ? 10.656 -11.922 -8.883 1 98.25 107 HIS A O 1
ATOM 8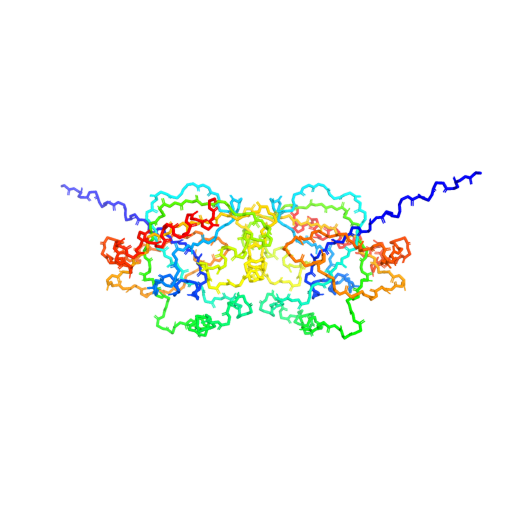38 N N . TYR A 1 108 ? 11.242 -9.875 -9.422 1 98.44 108 TYR A N 1
ATOM 839 C CA . TYR A 1 108 ? 9.883 -9.352 -9.359 1 98.44 108 TYR A CA 1
ATOM 840 C C . TYR A 1 108 ? 9.602 -8.414 -10.523 1 98.44 108 TYR A C 1
ATOM 842 O O . TYR A 1 108 ? 10.516 -7.758 -11.039 1 98.44 108 TYR A O 1
ATOM 850 N N . VAL A 1 109 ? 8.422 -8.281 -10.922 1 98.38 109 VAL A N 1
ATOM 851 C CA . VAL A 1 109 ? 8.062 -7.426 -12.047 1 98.38 109 VAL A CA 1
ATOM 852 C C . VAL A 1 109 ? 8.07 -5.965 -11.609 1 98.38 109 VAL A C 1
ATOM 854 O O . VAL A 1 109 ? 8.195 -5.062 -12.438 1 98.38 109 VAL A O 1
ATOM 857 N N . TYR A 1 110 ? 7.91 -5.684 -10.359 1 96.94 110 TYR A N 1
ATOM 858 C CA . TYR A 1 110 ? 7.965 -4.316 -9.859 1 96.94 110 TYR A CA 1
ATOM 859 C C . TYR A 1 110 ? 9.406 -3.844 -9.711 1 96.94 110 TYR A C 1
ATOM 861 O O . TYR A 1 110 ? 10.305 -4.645 -9.43 1 96.94 110 TYR A O 1
ATOM 869 N N . SER A 1 111 ? 9.625 -2.545 -9.914 1 95.88 111 SER A N 1
ATOM 870 C CA . SER A 1 111 ? 10.891 -1.894 -9.594 1 95.88 111 SER A CA 1
ATOM 871 C C . SER A 1 111 ? 11.07 -1.737 -8.086 1 95.88 111 SER A C 1
ATOM 873 O O . SER A 1 111 ? 10.125 -1.923 -7.324 1 95.88 111 SER A O 1
ATOM 875 N N . PRO A 1 112 ? 12.297 -1.408 -7.637 1 93.31 112 PRO A N 1
ATOM 876 C CA . PRO A 1 112 ? 12.469 -1.122 -6.211 1 93.31 112 PRO A CA 1
ATOM 877 C C . PRO A 1 112 ? 11.516 -0.033 -5.711 1 93.31 112 PRO A C 1
ATOM 879 O O . PRO A 1 112 ? 10.914 -0.175 -4.645 1 93.31 112 PRO A O 1
ATOM 882 N N . ASP A 1 113 ? 11.367 0.992 -6.504 1 89.62 113 ASP A N 1
ATOM 883 C CA . ASP A 1 113 ? 10.43 2.059 -6.156 1 89.62 113 ASP A CA 1
ATOM 884 C C . ASP A 1 113 ? 8.992 1.542 -6.121 1 89.62 113 ASP A C 1
ATOM 886 O O . ASP A 1 113 ? 8.203 1.945 -5.266 1 89.62 113 ASP A O 1
ATOM 890 N N . GLY A 1 114 ? 8.703 0.7 -7.055 1 92.44 114 GLY A N 1
ATOM 891 C CA . GLY A 1 114 ? 7.379 0.099 -7.094 1 92.44 114 GLY A CA 1
ATOM 892 C C . GLY A 1 114 ? 7.09 -0.78 -5.891 1 92.44 114 GLY A C 1
ATOM 893 O O . GLY A 1 114 ? 5.973 -0.779 -5.371 1 92.44 114 GLY A O 1
ATOM 894 N N . LEU A 1 115 ? 8.062 -1.534 -5.504 1 93.44 115 LEU A N 1
ATOM 895 C CA . LEU A 1 115 ? 7.926 -2.35 -4.301 1 93.44 115 LEU A CA 1
ATOM 896 C C . LEU A 1 115 ? 7.676 -1.476 -3.076 1 93.44 115 LEU A C 1
ATOM 898 O O . LEU A 1 115 ? 6.812 -1.787 -2.252 1 93.44 115 LEU A O 1
ATOM 902 N N . CYS A 1 116 ? 8.344 -0.387 -3.012 1 88.56 116 CYS A N 1
ATOM 903 C CA . CYS A 1 116 ? 8.172 0.557 -1.913 1 88.56 116 CYS A CA 1
ATOM 904 C C . CYS A 1 116 ? 6.766 1.149 -1.927 1 88.56 116 CYS A C 1
ATOM 906 O O . CYS A 1 116 ? 6.109 1.226 -0.887 1 88.56 116 CYS A O 1
ATOM 908 N N . ASP A 1 117 ? 6.375 1.476 -3.029 1 87.56 117 ASP A N 1
ATOM 909 C CA . ASP A 1 117 ? 5.062 2.102 -3.158 1 87.56 117 ASP A CA 1
ATOM 910 C C . ASP A 1 117 ? 3.951 1.128 -2.777 1 87.56 117 ASP A C 1
ATOM 912 O O . ASP A 1 117 ? 3.014 1.495 -2.064 1 87.56 117 ASP A O 1
ATOM 916 N N . LYS A 1 118 ? 4.062 -0.058 -3.229 1 88.62 118 LYS A N 1
ATOM 917 C CA . LYS A 1 118 ? 3 -1.044 -3.041 1 88.62 118 LYS A CA 1
ATOM 918 C C . LYS A 1 118 ? 2.979 -1.562 -1.606 1 88.62 118 LYS A C 1
ATOM 920 O O . LYS A 1 118 ? 1.908 -1.754 -1.025 1 88.62 118 LYS A O 1
ATOM 925 N N . TYR A 1 119 ? 4.133 -1.798 -1.053 1 86.5 119 TYR A N 1
ATOM 926 C CA . TYR A 1 119 ? 4.152 -2.609 0.159 1 86.5 119 TYR A CA 1
ATOM 927 C C . TYR A 1 119 ? 4.609 -1.789 1.358 1 86.5 119 TYR A C 1
ATOM 929 O O . TYR A 1 119 ? 4.543 -2.256 2.498 1 86.5 119 TYR A O 1
ATOM 937 N N . ASP A 1 120 ? 5.012 -0.614 1.199 1 78.12 120 ASP A N 1
ATOM 938 C CA . ASP A 1 120 ? 5.465 0.238 2.295 1 78.12 120 ASP A CA 1
ATOM 939 C C . ASP A 1 120 ? 6.344 -0.54 3.271 1 78.12 120 ASP A C 1
ATOM 941 O O . ASP A 1 120 ? 5.965 -0.75 4.426 1 78.12 120 ASP A O 1
ATOM 945 N N . PRO A 1 121 ? 7.555 -0.874 2.926 1 69.56 121 PRO A N 1
ATOM 9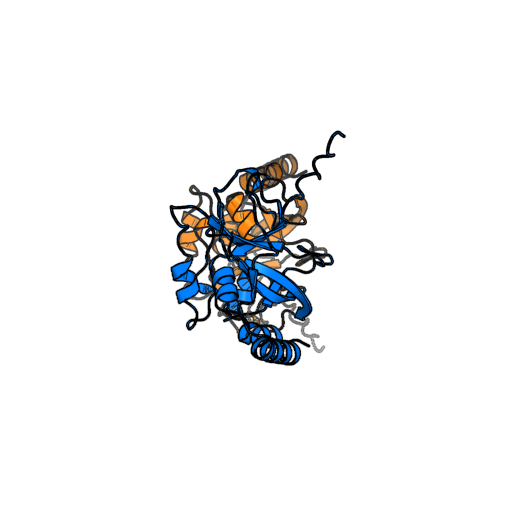46 C CA . PRO A 1 121 ? 8.359 -1.877 3.627 1 69.56 121 PRO A CA 1
ATOM 947 C C . PRO A 1 121 ? 9.016 -1.329 4.895 1 69.56 121 PRO A C 1
ATOM 949 O O . PRO A 1 121 ? 10.055 -1.831 5.32 1 69.56 121 PRO A O 1
ATOM 952 N N . ASP A 1 122 ? 8.516 -0.438 5.566 1 71.56 122 ASP A N 1
ATOM 953 C CA . ASP A 1 122 ? 9.219 0.191 6.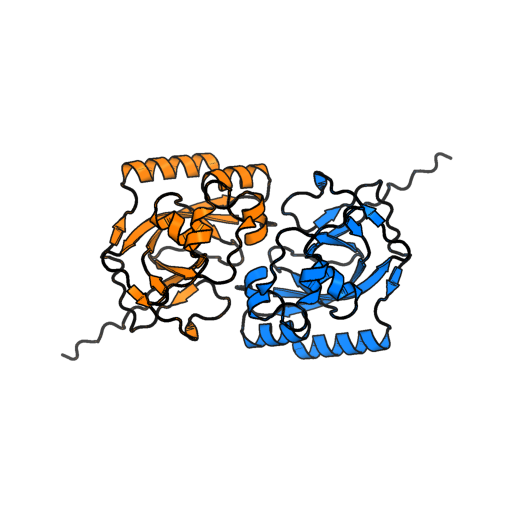684 1 71.56 122 ASP A CA 1
ATOM 954 C C . ASP A 1 122 ? 9.68 -0.852 7.699 1 71.56 122 ASP A C 1
ATOM 956 O O . ASP A 1 122 ? 10.781 -0.75 8.242 1 71.56 122 ASP A O 1
ATOM 960 N N . ASP A 1 123 ? 8.992 -1.884 7.816 1 72.94 123 ASP A N 1
ATOM 961 C CA . ASP A 1 123 ? 9.398 -2.896 8.789 1 72.94 123 ASP A CA 1
ATOM 962 C C . ASP A 1 123 ? 9.844 -4.18 8.086 1 72.94 123 ASP A C 1
ATOM 964 O O . ASP A 1 123 ? 9.883 -5.246 8.703 1 72.94 123 ASP A O 1
ATOM 968 N N . GLY A 1 124 ? 10.125 -4.09 6.891 1 85.44 124 GLY A N 1
ATOM 969 C CA . GLY A 1 124 ? 10.531 -5.266 6.133 1 85.44 124 GLY A CA 1
ATOM 970 C C . GLY A 1 124 ? 9.383 -5.934 5.41 1 85.44 124 GLY A C 1
ATOM 971 O O . GLY A 1 124 ? 8.227 -5.539 5.566 1 85.44 124 GLY A O 1
ATOM 972 N N . LEU A 1 125 ? 9.75 -6.875 4.551 1 91.44 125 LEU A N 1
ATOM 973 C CA . LEU A 1 125 ? 8.781 -7.598 3.732 1 91.44 125 LEU A CA 1
ATOM 974 C C . LEU A 1 125 ? 8.945 -9.102 3.904 1 91.44 125 LEU A C 1
ATOM 976 O O . LEU A 1 125 ? 10.055 -9.594 4.137 1 91.44 125 LEU A O 1
ATOM 980 N N . ARG A 1 126 ? 7.82 -9.758 3.865 1 93.94 126 ARG A N 1
ATOM 981 C CA . ARG A 1 126 ? 7.766 -11.211 3.754 1 93.94 126 ARG A CA 1
ATOM 982 C C . ARG A 1 126 ? 7.719 -11.648 2.295 1 93.94 126 ARG A C 1
ATOM 984 O O . ARG A 1 126 ? 6.859 -11.195 1.533 1 93.94 126 ARG A O 1
ATOM 991 N N . VAL A 1 127 ? 8.695 -12.516 1.919 1 96.81 127 VAL A N 1
ATOM 992 C CA . VAL A 1 127 ? 8.766 -12.969 0.534 1 96.81 127 VAL A CA 1
ATOM 993 C C . VAL A 1 127 ? 8.531 -14.477 0.473 1 96.81 127 VAL A C 1
ATOM 995 O O . VAL A 1 127 ? 9.25 -15.25 1.112 1 96.81 127 VAL A O 1
ATOM 998 N N . LEU A 1 128 ? 7.531 -14.852 -0.292 1 97.62 128 LEU A N 1
ATOM 999 C CA . LEU A 1 128 ? 7.16 -16.266 -0.443 1 97.62 128 LEU A CA 1
ATOM 1000 C C . LEU A 1 128 ? 7.68 -16.812 -1.762 1 97.62 128 LEU A C 1
ATOM 1002 O O . LEU A 1 128 ? 7.371 -16.297 -2.832 1 97.62 128 LEU A O 1
ATOM 1006 N N . LEU A 1 129 ? 8.484 -17.859 -1.675 1 98.62 129 LEU A N 1
ATOM 1007 C CA . LEU A 1 129 ? 8.828 -18.609 -2.873 1 98.62 129 LEU A CA 1
ATOM 1008 C C . LEU A 1 129 ? 7.719 -19.594 -3.236 1 98.62 129 LEU A C 1
ATOM 1010 O O . LEU A 1 129 ? 7.312 -20.406 -2.406 1 98.62 129 LEU A O 1
ATOM 1014 N N . LEU A 1 130 ? 7.34 -19.547 -4.469 1 98.69 130 LEU A N 1
ATOM 1015 C CA . LEU A 1 130 ? 6.125 -20.25 -4.871 1 98.69 130 LEU A CA 1
ATOM 1016 C C . LEU A 1 130 ? 6.43 -21.297 -5.938 1 98.69 130 LEU A C 1
ATOM 1018 O O . LEU A 1 130 ? 7.207 -21.047 -6.859 1 98.69 130 LEU A O 1
ATOM 1022 N N . ARG A 1 131 ? 5.902 -22.453 -5.738 1 98.69 131 ARG A N 1
ATOM 1023 C CA . ARG A 1 131 ? 5.695 -23.375 -6.848 1 98.69 131 ARG A CA 1
ATOM 1024 C C . ARG A 1 131 ? 4.324 -23.172 -7.484 1 98.69 131 ARG A C 1
ATOM 1026 O O . ARG A 1 131 ? 3.303 -23.531 -6.898 1 98.69 131 ARG A O 1
ATOM 1033 N N . VAL A 1 132 ? 4.328 -22.594 -8.656 1 98.81 132 VAL A N 1
ATOM 1034 C CA . VAL A 1 132 ? 3.086 -22.203 -9.32 1 98.81 132 VAL A CA 1
ATOM 1035 C C . VAL A 1 132 ? 2.691 -23.25 -10.352 1 98.81 132 VAL A C 1
ATOM 1037 O O . VAL A 1 132 ? 3.535 -23.719 -11.125 1 98.81 132 VAL A O 1
ATOM 1040 N N . SER A 1 133 ? 1.452 -23.625 -10.352 1 98.75 133 SER A N 1
ATOM 1041 C CA . SER A 1 133 ? 0.854 -24.484 -11.367 1 98.75 133 SER A CA 1
ATOM 1042 C C . SER A 1 133 ? -0.363 -23.828 -12.008 1 98.75 133 SER A C 1
ATOM 1044 O O . SER A 1 133 ? -1.003 -22.969 -11.398 1 98.75 133 SER A O 1
ATOM 1046 N N . GLU A 1 134 ? -0.588 -24.188 -13.219 1 98.56 134 GLU A N 1
ATOM 1047 C CA . GLU A 1 134 ? -1.772 -23.703 -13.914 1 98.56 134 GLU A CA 1
ATOM 1048 C C . GLU A 1 134 ? -2.859 -24.766 -13.992 1 98.56 134 GLU A C 1
ATOM 1050 O O . GLU A 1 134 ? -2.584 -25.922 -14.344 1 98.56 134 GLU A O 1
ATOM 1055 N N . LEU A 1 135 ? -4.039 -24.359 -13.609 1 97.38 135 LEU A N 1
ATOM 1056 C CA . LEU A 1 135 ? -5.18 -25.266 -13.695 1 97.38 135 LEU A CA 1
ATOM 1057 C C . LEU A 1 135 ? -5.391 -25.75 -15.125 1 97.38 135 LEU A C 1
ATOM 1059 O O . LEU A 1 135 ? -5.281 -24.969 -16.078 1 97.38 135 LEU A O 1
ATOM 1063 N N . GLU A 1 136 ? -5.645 -27.016 -15.258 1 95.94 136 GLU A N 1
ATOM 1064 C CA . GLU A 1 136 ? -5.953 -27.562 -16.578 1 95.94 136 GLU A CA 1
ATOM 1065 C C . GLU A 1 136 ? -7.223 -26.953 -17.156 1 95.94 136 GLU A C 1
ATOM 1067 O O . GLU A 1 136 ? -7.328 -26.75 -18.359 1 95.94 136 GLU A O 1
ATOM 1072 N N . SER A 1 137 ? -8.141 -26.656 -16.25 1 92.31 137 SER A N 1
ATOM 1073 C CA . SER A 1 137 ? -9.406 -26.016 -16.609 1 92.31 137 SER A CA 1
ATOM 1074 C C . SER A 1 137 ? -9.648 -24.766 -15.781 1 92.31 137 SER A C 1
ATOM 1076 O O . SER A 1 137 ? -10.281 -24.812 -14.727 1 92.31 137 SER A O 1
ATOM 1078 N N . PRO A 1 138 ? -9.164 -23.656 -16.344 1 90.88 138 PRO A N 1
ATOM 1079 C CA . PRO A 1 138 ? -9.422 -22.406 -15.617 1 90.88 138 PRO A CA 1
ATOM 1080 C C . PRO A 1 138 ? -10.906 -22.172 -15.359 1 90.88 138 PRO A C 1
ATOM 1082 O O . PRO A 1 138 ? -11.75 -22.594 -16.156 1 90.88 138 PRO A O 1
ATOM 1085 N N . ARG A 1 139 ? -11.141 -21.578 -14.266 1 90.62 139 ARG A N 1
ATOM 1086 C CA . ARG A 1 139 ? -12.523 -21.234 -13.93 1 90.62 139 ARG A CA 1
ATOM 1087 C C . ARG A 1 139 ? -12.758 -19.734 -14.062 1 90.62 139 ARG A C 1
ATOM 1089 O O . ARG A 1 139 ? -11.961 -18.938 -13.578 1 90.62 139 ARG A O 1
ATOM 1096 N N . LEU A 1 140 ? -13.766 -19.391 -14.805 1 91.69 140 LEU A N 1
ATOM 1097 C CA . LEU A 1 140 ? -14.195 -18 -14.883 1 91.69 140 LEU A CA 1
ATOM 1098 C C . LEU A 1 140 ? -15.273 -17.703 -13.852 1 91.69 140 LEU A C 1
ATOM 1100 O O . LEU A 1 140 ? -16.359 -18.297 -13.883 1 91.69 140 LEU A O 1
ATOM 1104 N N . ILE A 1 141 ? -14.867 -16.797 -12.977 1 91.5 141 ILE A N 1
ATOM 1105 C CA . ILE A 1 141 ? -15.836 -16.578 -11.906 1 91.5 141 ILE A CA 1
ATOM 1106 C C . ILE A 1 141 ? -16.328 -15.133 -11.953 1 91.5 141 ILE A C 1
ATOM 1108 O O . ILE A 1 141 ? -15.656 -14.258 -12.508 1 91.5 141 ILE A O 1
ATOM 1112 N N . GLU A 1 142 ? -17.547 -14.953 -11.453 1 88.69 142 GLU A N 1
ATOM 1113 C CA . GLU A 1 142 ? -18.094 -13.609 -11.273 1 88.69 142 GLU A CA 1
ATOM 1114 C C . GLU A 1 142 ? -17.688 -13.023 -9.922 1 88.69 142 GLU A C 1
ATOM 1116 O O . GLU A 1 142 ? -17.641 -13.742 -8.922 1 88.69 142 GLU A O 1
ATOM 1121 N N . GLU A 1 143 ? -17.406 -11.766 -10 1 87.19 143 GLU A N 1
ATOM 1122 C CA . GLU A 1 143 ? -17.125 -11.102 -8.727 1 87.19 143 GLU A CA 1
ATOM 1123 C C . GLU A 1 143 ? -18.359 -11.078 -7.836 1 87.19 143 GLU A C 1
ATOM 1125 O O . GLU A 1 143 ? -19.469 -10.805 -8.305 1 87.19 143 GLU A O 1
ATOM 1130 N N . ARG A 1 144 ? -18.203 -11.43 -6.664 1 86.5 144 ARG A N 1
ATOM 1131 C CA . ARG A 1 144 ? -19.266 -11.438 -5.676 1 86.5 144 ARG A CA 1
ATOM 1132 C C . ARG A 1 144 ? -19 -10.43 -4.559 1 86.5 144 ARG A C 1
ATOM 1134 O O . ARG A 1 144 ? -17.844 -10.039 -4.348 1 86.5 144 ARG A O 1
ATOM 1141 N N . GLY A 1 145 ? -20.062 -10.047 -3.9 1 82.62 145 GLY A N 1
ATOM 1142 C CA . GLY A 1 145 ? -19.922 -9.148 -2.768 1 82.62 145 GLY A CA 1
ATOM 1143 C C . GLY A 1 145 ? -18.984 -9.68 -1.697 1 82.62 145 GLY A C 1
ATOM 1144 O O . GLY A 1 145 ? -18.234 -8.922 -1.091 1 82.62 145 GLY A O 1
ATOM 1145 N N . SER A 1 146 ? -19.047 -11.055 -1.54 1 83.88 146 SER A N 1
ATOM 1146 C CA . SER A 1 146 ? -18.219 -11.672 -0.504 1 83.88 146 SER A CA 1
ATOM 1147 C C . SER A 1 146 ? -16.734 -11.602 -0.852 1 83.88 146 SER A C 1
ATOM 1149 O O . SER A 1 146 ? -15.883 -11.828 0.006 1 83.88 146 SER A O 1
ATOM 1151 N N . TYR A 1 147 ? -16.422 -11.305 -2.059 1 86.56 147 TYR A N 1
ATOM 1152 C CA . TYR A 1 147 ? -15.031 -11.203 -2.475 1 86.56 147 TYR A CA 1
ATOM 1153 C C . TYR A 1 147 ? -14.516 -9.781 -2.318 1 86.56 147 TYR A C 1
ATOM 1155 O O . TYR A 1 147 ? -13.312 -9.531 -2.428 1 86.56 147 TYR A O 1
ATOM 1163 N N . ARG A 1 148 ? -15.523 -8.953 -2.121 1 78.56 148 ARG A N 1
ATOM 1164 C CA . ARG A 1 148 ? -15.164 -7.539 -2.027 1 78.56 148 ARG A CA 1
ATOM 1165 C C . ARG A 1 148 ? -14.578 -7.215 -0.658 1 78.56 148 ARG A C 1
ATOM 1167 O O . ARG A 1 148 ? -14.672 -8.016 0.271 1 78.56 148 ARG A O 1
ATOM 1174 N N . GLY A 1 149 ? -14.016 -6.117 -0.589 1 77.81 149 GLY A N 1
ATOM 1175 C CA . GLY A 1 149 ? -13.391 -5.707 0.658 1 77.81 149 GLY A CA 1
ATOM 1176 C C . GLY A 1 149 ? -11.875 -5.73 0.601 1 77.81 149 GLY A C 1
ATOM 1177 O O . GLY A 1 149 ? -11.289 -6.012 -0.448 1 77.81 149 GLY A O 1
ATOM 1178 N N . CYS A 1 150 ? -11.297 -5.531 1.795 1 84.19 150 CYS A N 1
ATOM 1179 C CA . CYS A 1 150 ? -9.867 -5.246 1.802 1 84.19 150 CYS A CA 1
ATOM 1180 C C . CYS A 1 150 ? -9.07 -6.473 2.24 1 84.19 150 CYS A C 1
ATOM 1182 O O . CYS A 1 150 ? -7.84 -6.465 2.197 1 84.19 150 CYS A O 1
ATOM 1184 N N . ARG A 1 151 ? -9.797 -7.516 2.525 1 83.19 151 ARG A N 1
ATOM 1185 C CA . ARG A 1 151 ? -9.07 -8.695 2.98 1 83.19 151 ARG A CA 1
ATOM 1186 C C . ARG A 1 151 ? -8.344 -9.375 1.821 1 83.19 151 ARG A C 1
ATOM 1188 O O . ARG A 1 151 ? -8.906 -9.523 0.735 1 83.19 151 ARG A O 1
ATOM 1195 N N . ALA A 1 152 ? -7.184 -9.812 2.125 1 87.94 152 ALA A N 1
ATOM 1196 C CA . ALA A 1 152 ? -6.359 -10.406 1.081 1 87.94 152 ALA A CA 1
ATOM 1197 C C . ALA A 1 152 ? -6.785 -11.844 0.803 1 87.94 152 ALA A C 1
ATOM 1199 O O . ALA A 1 152 ? -6.777 -12.289 -0.348 1 87.94 152 ALA A O 1
ATOM 1200 N N . TRP A 1 153 ? -7.18 -12.57 1.886 1 91.31 153 TRP A N 1
ATOM 1201 C CA . TRP A 1 153 ? -7.605 -13.961 1.762 1 91.31 153 TRP A CA 1
ATOM 1202 C C . TRP A 1 153 ? -9.125 -14.062 1.662 1 91.31 153 TRP A C 1
ATOM 1204 O O . TRP A 1 153 ? -9.844 -13.453 2.455 1 91.31 153 TRP A O 1
ATOM 1214 N N . ILE A 1 154 ? -9.539 -14.82 0.681 1 91.19 154 ILE A N 1
ATOM 1215 C CA . ILE A 1 154 ? -10.969 -15.07 0.538 1 91.19 154 ILE A CA 1
ATOM 1216 C C . ILE A 1 154 ? -11.203 -16.562 0.309 1 91.19 154 ILE A C 1
ATOM 1218 O O . ILE A 1 154 ? -10.281 -17.297 -0.037 1 91.19 154 ILE A O 1
ATOM 1222 N N . ASP A 1 155 ? -12.453 -16.969 0.568 1 92.44 155 ASP A N 1
ATOM 1223 C CA . ASP A 1 155 ? -12.914 -18.297 0.192 1 92.44 155 ASP A CA 1
ATOM 1224 C C . ASP A 1 155 ? -13.789 -18.25 -1.059 1 92.44 155 ASP A C 1
ATOM 1226 O O . ASP A 1 155 ? -14.789 -17.531 -1.093 1 92.44 155 ASP A O 1
ATOM 1230 N N . LEU A 1 156 ? -13.281 -18.953 -2.01 1 91.56 156 LEU A N 1
ATOM 1231 C CA . LEU A 1 156 ? -14.148 -19.031 -3.184 1 91.56 156 LEU A CA 1
ATOM 1232 C C . LEU A 1 156 ? -15.461 -19.734 -2.848 1 91.56 156 LEU A C 1
ATOM 1234 O O . LEU A 1 156 ? -15.469 -20.703 -2.084 1 91.56 156 LEU A O 1
ATOM 1238 N N . ALA A 1 157 ? -16.5 -19.25 -3.424 1 84.56 157 ALA A N 1
ATOM 1239 C CA . ALA A 1 157 ? -17.844 -19.781 -3.156 1 84.56 157 ALA A CA 1
ATOM 1240 C C . ALA A 1 157 ? -17.922 -21.266 -3.527 1 84.56 157 ALA A C 1
ATOM 1242 O O . ALA A 1 157 ? -17.172 -21.734 -4.395 1 84.56 157 ALA A O 1
ATOM 1243 N N . ASP A 1 158 ? -18.891 -21.906 -2.977 1 76.12 158 ASP A N 1
ATOM 1244 C CA . ASP A 1 158 ? -19.047 -23.344 -3.088 1 76.12 158 ASP A CA 1
ATOM 1245 C C . ASP A 1 158 ? -19.328 -23.75 -4.531 1 76.12 158 ASP A C 1
ATOM 1247 O O . ASP A 1 158 ? -18.984 -24.859 -4.945 1 76.12 158 ASP A O 1
ATOM 1251 N N . ASP A 1 159 ? -19.922 -22.875 -5.176 1 78.38 159 ASP A N 1
ATOM 1252 C CA . ASP A 1 159 ? -20.312 -23.234 -6.535 1 78.38 159 ASP A CA 1
ATOM 1253 C C . ASP A 1 159 ? -19.141 -23.062 -7.504 1 78.38 159 ASP A C 1
ATOM 1255 O O . ASP A 1 159 ? -19.25 -23.438 -8.68 1 78.38 159 ASP A O 1
ATOM 1259 N N . VAL A 1 160 ? -18.125 -22.531 -6.977 1 82.75 160 VAL A N 1
ATOM 1260 C CA . VAL A 1 160 ? -16.906 -22.438 -7.785 1 82.75 160 VAL A CA 1
ATOM 1261 C C . VAL A 1 160 ? -16.062 -23.672 -7.578 1 82.75 160 VAL A C 1
ATOM 1263 O O . VAL A 1 160 ? -15.359 -23.797 -6.566 1 82.75 160 VAL A O 1
ATOM 1266 N N . GLU A 1 161 ? -16.203 -24.625 -8.484 1 84.38 161 GLU A N 1
ATOM 1267 C CA . GLU A 1 161 ? -15.438 -25.875 -8.383 1 84.38 161 GLU A CA 1
ATOM 1268 C C . GLU A 1 161 ? -14.055 -25.719 -9 1 84.38 161 GLU A C 1
ATOM 1270 O O . GLU A 1 161 ? -13.922 -25.547 -10.211 1 84.38 161 GLU A O 1
ATOM 1275 N N . VAL A 1 162 ? -13.125 -25.625 -8.195 1 89.88 162 VAL A N 1
ATOM 1276 C CA . VAL A 1 162 ? -11.734 -25.594 -8.633 1 89.88 162 VAL A CA 1
ATOM 1277 C C . VAL A 1 162 ? -11.016 -26.875 -8.172 1 89.88 162 VAL A C 1
ATOM 1279 O O . VAL A 1 162 ? -10.984 -27.172 -6.973 1 89.88 162 VAL A O 1
ATOM 1282 N N . ASP A 1 163 ? -10.562 -27.703 -9.109 1 90.56 163 ASP A N 1
ATOM 1283 C CA . ASP A 1 163 ? -9.758 -28.875 -8.766 1 90.56 163 ASP A CA 1
ATOM 1284 C C . ASP A 1 163 ? -8.273 -28.531 -8.742 1 90.56 163 ASP A C 1
ATOM 1286 O O . ASP A 1 163 ? -7.59 -28.609 -9.766 1 90.56 163 ASP A O 1
ATOM 1290 N N . THR A 1 164 ? -7.758 -28.234 -7.574 1 92 164 THR A N 1
ATOM 1291 C CA . THR A 1 164 ? -6.383 -27.781 -7.414 1 92 164 THR A CA 1
ATOM 1292 C C . THR A 1 164 ? -5.398 -28.906 -7.738 1 92 164 THR A C 1
ATOM 1294 O O . THR A 1 164 ? -4.207 -28.656 -7.941 1 92 164 THR A O 1
ATOM 1297 N N . ASN A 1 165 ? -5.895 -30.141 -7.777 1 92.44 165 ASN A N 1
ATOM 1298 C CA . ASN A 1 165 ? -5.023 -31.266 -8.102 1 92.44 165 ASN A CA 1
ATOM 1299 C C . ASN A 1 165 ? -4.863 -31.438 -9.609 1 92.44 165 ASN A C 1
ATOM 1301 O O . ASN A 1 165 ? -3.939 -32.125 -10.062 1 92.44 165 ASN A O 1
ATOM 1305 N N . ALA A 1 166 ? -5.828 -30.906 -10.281 1 95 166 ALA A N 1
ATOM 1306 C CA . ALA A 1 166 ? -5.738 -30.922 -11.734 1 95 166 ALA A CA 1
ATOM 1307 C C . ALA A 1 166 ? -5.02 -29.688 -12.258 1 95 166 ALA A C 1
ATOM 1309 O O . ALA A 1 166 ? -5.629 -28.828 -12.906 1 95 166 ALA A O 1
ATOM 1310 N N . ALA A 1 167 ? -3.783 -29.578 -12.039 1 97.25 167 ALA A N 1
ATOM 1311 C CA . ALA A 1 167 ? -2.939 -28.453 -12.414 1 97.25 167 ALA A CA 1
ATOM 1312 C C . ALA A 1 167 ? -1.543 -28.906 -12.812 1 97.25 167 ALA A C 1
ATOM 1314 O O . ALA A 1 167 ? -1.073 -29.953 -12.352 1 97.25 167 ALA A O 1
ATOM 1315 N N . THR A 1 168 ? -0.932 -28.203 -13.688 1 98.19 168 THR A N 1
ATOM 1316 C CA . THR A 1 168 ? 0.408 -28.5 -14.172 1 98.19 168 THR A CA 1
ATOM 1317 C C . THR A 1 168 ? 1.389 -27.391 -13.805 1 98.19 168 THR A C 1
ATOM 1319 O O . THR A 1 168 ? 1.109 -26.219 -14.023 1 98.19 168 THR A O 1
ATOM 1322 N N . PRO A 1 169 ? 2.535 -27.766 -13.281 1 98.56 169 PRO A N 1
ATOM 1323 C CA . PRO A 1 169 ? 3.525 -26.734 -12.953 1 98.56 169 PRO A CA 1
ATOM 1324 C C . PRO A 1 169 ? 3.91 -25.891 -14.164 1 98.56 169 PRO A C 1
ATOM 1326 O O . PRO A 1 169 ? 4.098 -26.422 -15.266 1 98.56 169 PRO A O 1
ATOM 1329 N N . VAL A 1 170 ? 4.051 -24.578 -13.938 1 98.69 170 VAL A N 1
ATOM 1330 C CA . VAL A 1 170 ? 4.344 -23.688 -15.055 1 98.69 170 VAL A CA 1
ATOM 1331 C C . VAL A 1 170 ? 5.82 -23.812 -15.43 1 98.69 170 VAL A C 1
ATOM 1333 O O . VAL A 1 170 ? 6.191 -23.562 -16.578 1 98.69 170 VAL A O 1
ATOM 1336 N N . LEU A 1 171 ? 6.668 -24.078 -14.484 1 98.81 171 LEU A N 1
ATOM 1337 C CA . LEU A 1 171 ? 8.086 -24.359 -14.719 1 98.81 171 LEU A CA 1
ATOM 1338 C C . LEU A 1 171 ? 8.398 -25.828 -14.461 1 98.81 171 LEU A C 1
ATOM 1340 O O . LEU A 1 171 ? 7.867 -26.422 -13.531 1 98.81 171 LEU A O 1
ATOM 1344 N N . ASP A 1 172 ? 9.258 -26.375 -15.25 1 98.62 172 ASP A N 1
ATOM 1345 C CA . ASP A 1 172 ? 9.711 -27.734 -14.945 1 98.62 172 ASP A CA 1
ATOM 1346 C C . ASP A 1 172 ? 10.586 -27.75 -13.695 1 98.62 172 ASP A C 1
ATOM 1348 O O . ASP A 1 172 ? 10.977 -26.688 -13.195 1 98.62 172 ASP A O 1
ATOM 1352 N N . ASP A 1 173 ? 10.836 -28.953 -13.203 1 98.38 173 ASP A N 1
ATOM 1353 C CA . ASP A 1 173 ? 11.531 -29.125 -11.93 1 98.38 173 ASP A CA 1
ATOM 1354 C C . ASP A 1 173 ? 12.93 -28.5 -11.984 1 98.38 173 ASP A C 1
ATOM 1356 O O . ASP A 1 173 ? 13.367 -27.875 -11.023 1 98.38 173 ASP A O 1
ATOM 1360 N N . ALA A 1 174 ? 13.586 -28.703 -13.07 1 98.5 174 ALA A N 1
ATOM 1361 C CA . ALA A 1 174 ? 14.961 -28.219 -13.188 1 98.5 174 ALA A CA 1
ATOM 1362 C C . ALA A 1 174 ? 14.992 -26.688 -13.18 1 98.5 174 ALA A C 1
ATOM 1364 O O . ALA A 1 174 ? 15.781 -26.078 -12.445 1 98.5 174 ALA A O 1
ATOM 1365 N N . THR A 1 175 ? 14.18 -26.078 -14.031 1 98.62 175 THR A N 1
ATOM 1366 C CA . THR A 1 175 ? 14.109 -24.609 -14.094 1 98.62 175 THR A CA 1
ATOM 1367 C C . THR A 1 175 ? 13.688 -24.031 -12.742 1 98.62 175 THR A C 1
ATOM 1369 O O . THR A 1 175 ? 14.242 -23.031 -12.297 1 98.62 175 THR A O 1
ATOM 1372 N N . PHE A 1 176 ? 12.727 -24.719 -12.141 1 98.75 176 PHE A N 1
ATOM 1373 C CA . PHE A 1 176 ? 12.281 -24.25 -10.836 1 98.75 176 PHE A CA 1
ATOM 1374 C C . PHE A 1 176 ? 13.414 -24.328 -9.82 1 98.75 176 PHE A C 1
ATOM 1376 O O . PHE A 1 176 ? 13.57 -23.422 -8.992 1 98.75 176 PHE A O 1
ATOM 1383 N N . ALA A 1 177 ? 14.117 -25.344 -9.773 1 98.38 177 ALA A N 1
ATOM 1384 C CA . ALA A 1 177 ? 15.25 -25.484 -8.859 1 98.38 177 ALA A CA 1
ATOM 1385 C C . ALA A 1 177 ? 16.266 -24.375 -9.062 1 98.38 177 ALA A C 1
ATOM 1387 O O . ALA A 1 177 ? 16.828 -23.844 -8.102 1 98.38 177 ALA A O 1
ATOM 1388 N N . GLU A 1 178 ? 16.5 -24.062 -10.328 1 98.5 178 GLU A N 1
ATOM 1389 C CA . GLU A 1 178 ? 17.422 -22.984 -10.633 1 98.5 178 GLU A CA 1
ATOM 1390 C C . GLU A 1 178 ? 16.906 -21.641 -10.094 1 98.5 178 GLU A C 1
ATOM 1392 O O . GLU A 1 178 ? 17.656 -20.875 -9.508 1 98.5 178 GLU A O 1
ATOM 1397 N N . ARG A 1 179 ? 15.664 -21.375 -10.328 1 98.38 179 ARG A N 1
ATOM 1398 C CA . ARG A 1 179 ? 15.055 -20.141 -9.828 1 98.38 179 ARG A CA 1
ATOM 1399 C C . ARG A 1 179 ? 15.102 -20.078 -8.305 1 98.38 179 ARG A C 1
ATOM 1401 O O . ARG A 1 179 ? 15.375 -19.031 -7.723 1 98.38 179 ARG A O 1
ATOM 1408 N N . ARG A 1 180 ? 14.766 -21.188 -7.715 1 98.31 180 ARG A N 1
ATOM 1409 C CA . ARG A 1 180 ? 14.812 -21.297 -6.258 1 98.31 180 ARG A CA 1
ATOM 1410 C C . ARG A 1 180 ? 16.203 -20.938 -5.727 1 98.31 180 ARG A C 1
ATOM 1412 O O . ARG A 1 180 ? 16.328 -20.172 -4.766 1 98.31 180 ARG A O 1
ATOM 1419 N N . ALA A 1 181 ? 17.219 -21.469 -6.312 1 98.38 181 ALA A N 1
ATOM 1420 C CA . ALA A 1 181 ? 18.594 -21.172 -5.902 1 98.38 181 ALA A CA 1
ATOM 1421 C C . ALA A 1 181 ? 18.922 -19.703 -6.07 1 98.38 181 ALA A C 1
ATOM 1423 O O . ALA A 1 181 ? 19.578 -19.094 -5.207 1 98.38 181 ALA A O 1
ATOM 1424 N N . ALA A 1 182 ? 18.469 -19.156 -7.168 1 98.19 182 ALA A N 1
ATOM 1425 C CA . ALA A 1 182 ? 18.734 -17.734 -7.438 1 98.19 182 ALA A CA 1
ATOM 1426 C C . ALA A 1 182 ? 18.062 -16.844 -6.398 1 98.19 182 ALA A C 1
ATOM 1428 O O . ALA A 1 182 ? 18.656 -15.859 -5.945 1 98.19 182 ALA A O 1
ATOM 1429 N N . VAL A 1 183 ? 16.844 -17.188 -6.059 1 98.19 183 VAL A N 1
ATOM 1430 C CA . VAL A 1 183 ? 16.109 -16.422 -5.059 1 98.19 183 VAL A CA 1
ATOM 1431 C C . VAL A 1 183 ? 16.797 -16.547 -3.703 1 98.19 183 VAL A C 1
ATOM 1433 O O . VAL A 1 183 ? 16.984 -15.539 -3.002 1 98.19 183 VAL A O 1
ATOM 1436 N N . ARG A 1 184 ? 17.156 -17.75 -3.383 1 97.25 184 ARG A N 1
ATOM 1437 C CA . ARG A 1 184 ? 17.875 -17.984 -2.129 1 97.25 184 ARG A CA 1
ATOM 1438 C C . ARG A 1 184 ? 19.156 -17.172 -2.072 1 97.25 184 ARG A C 1
ATOM 1440 O O . ARG A 1 184 ? 19.453 -16.531 -1.059 1 97.25 184 ARG A O 1
ATOM 1447 N N . ASP A 1 185 ? 19.906 -17.109 -3.109 1 96.75 185 ASP A N 1
ATOM 1448 C CA . ASP A 1 185 ? 21.156 -16.375 -3.174 1 96.75 185 ASP A CA 1
ATOM 1449 C C . ASP A 1 185 ? 20.938 -14.875 -3.021 1 96.75 185 ASP A C 1
ATOM 1451 O O . ASP A 1 185 ? 21.766 -14.172 -2.441 1 96.75 185 ASP A O 1
ATOM 1455 N N . ALA A 1 186 ? 19.859 -14.477 -3.564 1 96.06 186 ALA A N 1
ATOM 1456 C CA . ALA A 1 186 ? 19.578 -13.047 -3.596 1 96.06 186 ALA A CA 1
ATOM 1457 C C . ALA A 1 186 ? 19 -12.562 -2.268 1 96.06 186 ALA A C 1
ATOM 1459 O O . ALA A 1 186 ? 19.219 -11.422 -1.865 1 96.06 186 ALA A O 1
ATOM 1460 N N . LEU A 1 187 ? 18.234 -13.383 -1.59 1 94.25 187 LEU A N 1
ATOM 1461 C CA . LEU A 1 187 ? 17.406 -12.883 -0.496 1 94.25 187 LEU A CA 1
ATOM 1462 C C . LEU A 1 187 ? 17.875 -13.445 0.84 1 94.25 187 LEU A C 1
ATOM 1464 O O . LEU A 1 187 ? 17.453 -12.969 1.899 1 94.25 187 LEU A O 1
ATOM 1468 N N . ASP A 1 188 ? 18.578 -14.516 0.869 1 83.62 188 ASP A N 1
ATOM 1469 C CA . ASP A 1 188 ? 19.078 -15.102 2.113 1 83.62 188 ASP A CA 1
ATOM 1470 C C . ASP A 1 188 ? 20.312 -14.352 2.617 1 83.62 188 ASP A C 1
ATOM 1472 O O . ASP A 1 188 ? 21.172 -13.969 1.826 1 83.62 188 ASP A O 1
ATOM 1476 N N . MET B 1 1 ? 34.656 32.156 26.062 1 32.28 1 MET B N 1
ATOM 1477 C CA . MET B 1 1 ? 33.312 31.562 26.219 1 32.28 1 MET B CA 1
ATOM 1478 C C . MET B 1 1 ? 32.844 30.953 24.906 1 32.28 1 MET B C 1
ATOM 1480 O O . MET B 1 1 ? 32.594 31.656 23.938 1 32.28 1 MET B O 1
ATOM 1484 N N . THR B 1 2 ? 33.375 29.828 24.547 1 36.19 2 THR B N 1
ATOM 1485 C CA . THR B 1 2 ? 33.094 29.078 23.328 1 36.19 2 THR B CA 1
ATOM 1486 C C . THR B 1 2 ? 31.594 28.734 23.266 1 36.19 2 THR B C 1
ATOM 1488 O O . THR B 1 2 ? 31.047 28.156 24.203 1 36.19 2 THR B O 1
ATOM 1491 N N . GLU B 1 3 ? 30.781 29.641 22.812 1 29.61 3 GLU B N 1
ATOM 1492 C CA . GLU B 1 3 ? 29.359 29.344 22.672 1 29.61 3 GLU B CA 1
ATOM 1493 C C . GLU B 1 3 ? 29.141 27.969 22.047 1 29.61 3 GLU B C 1
ATOM 1495 O O . GLU B 1 3 ? 29.703 27.672 21 1 29.61 3 GLU B O 1
ATOM 1500 N N . ALA B 1 4 ? 29.062 26.953 22.906 1 44.22 4 ALA B N 1
ATOM 1501 C CA . ALA B 1 4 ? 28.594 25.641 22.484 1 44.22 4 ALA B CA 1
ATOM 1502 C C . ALA B 1 4 ? 27.531 25.75 21.391 1 44.22 4 ALA B C 1
ATOM 1504 O O . ALA B 1 4 ? 26.531 26.453 21.562 1 44.22 4 ALA B O 1
ATOM 1505 N N . THR B 1 5 ? 27.797 25.875 20.094 1 40.44 5 THR B N 1
ATOM 1506 C CA . THR B 1 5 ? 26.859 25.781 18.984 1 40.44 5 THR B CA 1
ATOM 1507 C C . THR B 1 5 ? 25.75 24.781 19.297 1 40.44 5 THR B C 1
ATOM 1509 O O . THR B 1 5 ? 26.016 23.609 19.562 1 40.44 5 THR B O 1
ATOM 1512 N N . THR B 1 6 ? 24.656 25.125 19.812 1 45.94 6 THR B N 1
ATOM 1513 C CA . THR B 1 6 ? 23.516 24.25 20.031 1 45.94 6 THR B CA 1
ATOM 1514 C C . THR B 1 6 ? 23.359 23.266 18.875 1 45.94 6 THR B C 1
ATOM 1516 O O . THR B 1 6 ? 23.281 23.688 17.719 1 45.94 6 THR B O 1
ATOM 1519 N N . PRO B 1 7 ? 23.75 22.094 18.953 1 47.84 7 PRO B N 1
ATOM 1520 C CA . PRO B 1 7 ? 23.672 21.125 17.859 1 47.84 7 PRO B CA 1
ATOM 1521 C C . PRO B 1 7 ? 22.406 21.281 17.031 1 47.84 7 PRO B C 1
ATOM 1523 O O . PRO B 1 7 ? 21.328 21.578 17.578 1 47.84 7 PRO B O 1
ATOM 1526 N N . ALA B 1 8 ? 22.344 21.891 15.836 1 53.22 8 ALA B N 1
ATOM 1527 C CA . ALA B 1 8 ? 21.281 22.156 14.867 1 53.22 8 ALA B CA 1
ATOM 1528 C C . ALA B 1 8 ? 20.266 21.031 14.844 1 53.22 8 ALA B C 1
ATOM 1530 O O . ALA B 1 8 ? 20.625 19.859 14.672 1 53.22 8 ALA B O 1
ATOM 1531 N N . GLU B 1 9 ? 19.234 21.031 15.688 1 64.56 9 GLU B N 1
ATOM 1532 C CA . GLU B 1 9 ? 18.188 20.016 15.859 1 64.56 9 GLU B CA 1
ATOM 1533 C C . GLU B 1 9 ? 17.531 19.688 14.523 1 64.56 9 GLU B C 1
ATOM 1535 O O . GLU B 1 9 ? 17.219 20.578 13.734 1 64.56 9 GLU B O 1
ATOM 1540 N N . THR B 1 10 ? 17.766 18.562 13.922 1 81 10 THR B N 1
ATOM 1541 C CA . THR B 1 10 ? 17.172 18.109 12.664 1 81 10 THR B CA 1
ATOM 1542 C C . THR B 1 10 ? 15.648 18.109 12.758 1 81 10 THR B C 1
ATOM 1544 O O . THR B 1 10 ? 15.086 17.906 13.836 1 81 10 THR B O 1
ATOM 1547 N N . THR B 1 11 ? 15.023 18.688 11.773 1 89.25 11 THR B N 1
ATOM 1548 C CA . THR B 1 11 ? 13.562 18.719 11.703 1 89.25 11 THR B CA 1
ATOM 1549 C C . THR B 1 11 ? 13.016 17.406 11.172 1 89.25 11 THR B C 1
ATOM 1551 O O . THR B 1 11 ? 13.312 17.016 10.039 1 89.25 11 THR B O 1
ATOM 1554 N N . ALA B 1 12 ? 12.234 16.75 12 1 93.19 12 ALA B N 1
ATOM 1555 C CA . ALA B 1 12 ? 11.586 15.508 11.578 1 93.19 12 ALA B CA 1
ATOM 1556 C C . ALA B 1 12 ? 10.477 15.773 10.57 1 93.19 12 ALA B C 1
ATOM 1558 O O . ALA B 1 12 ? 9.688 16.703 10.742 1 93.19 12 ALA B O 1
ATOM 1559 N N . ALA B 1 13 ? 10.508 15 9.477 1 95.69 13 ALA B N 1
ATOM 1560 C CA . ALA B 1 13 ? 9.492 15.125 8.43 1 95.69 13 ALA B CA 1
ATOM 1561 C C . ALA B 1 13 ? 8.859 13.773 8.109 1 95.69 13 ALA B C 1
ATOM 1563 O O . ALA B 1 13 ? 9.555 12.758 8.031 1 95.69 13 ALA B O 1
ATOM 1564 N N . LEU B 1 14 ? 7.562 13.773 8 1 95.69 14 LEU B N 1
ATOM 1565 C CA . LEU B 1 14 ? 6.812 12.586 7.598 1 95.69 14 LEU B CA 1
ATOM 1566 C C . LEU B 1 14 ? 6.387 12.688 6.137 1 95.69 14 LEU B C 1
ATOM 1568 O O . LEU B 1 14 ? 5.715 13.641 5.746 1 95.69 14 LEU B O 1
ATOM 1572 N N . LYS B 1 15 ? 6.77 11.734 5.367 1 93.25 15 LYS B N 1
ATOM 1573 C CA . LYS B 1 15 ? 6.359 11.688 3.965 1 93.25 15 LYS B CA 1
ATOM 1574 C C . LYS B 1 15 ? 4.891 11.297 3.836 1 93.25 15 LYS B C 1
ATOM 1576 O O . LYS B 1 15 ? 4.434 10.352 4.484 1 93.25 15 LYS B O 1
ATOM 1581 N N . GLU B 1 16 ? 4.152 12.023 3.055 1 95.25 16 GLU B N 1
ATOM 1582 C CA . GLU B 1 16 ? 2.756 11.758 2.725 1 95.25 16 GLU B CA 1
ATOM 1583 C C . GLU B 1 16 ? 2.43 12.211 1.305 1 95.25 16 GLU B C 1
ATOM 1585 O O . GLU B 1 16 ? 3.061 13.133 0.78 1 95.25 16 GLU B O 1
ATOM 1590 N N . ARG B 1 17 ? 1.491 11.523 0.688 1 94.75 17 ARG B N 1
ATOM 1591 C CA . ARG B 1 17 ? 1.097 11.914 -0.661 1 94.75 17 ARG B CA 1
ATOM 1592 C C . ARG B 1 17 ? 0.681 13.383 -0.704 1 94.75 17 ARG B C 1
ATOM 1594 O O . ARG B 1 17 ? -0.065 13.852 0.16 1 94.75 17 ARG B O 1
ATOM 1601 N N . ALA B 1 18 ? 1.131 14.07 -1.761 1 96.5 18 ALA B N 1
ATOM 1602 C CA . ALA B 1 18 ? 0.944 15.516 -1.854 1 96.5 18 ALA B CA 1
ATOM 1603 C C . ALA B 1 18 ? -0.538 15.883 -1.851 1 96.5 18 ALA B C 1
ATOM 1605 O O . ALA B 1 18 ? -0.934 16.891 -1.273 1 96.5 18 ALA B O 1
ATOM 1606 N N . GLY B 1 19 ? -1.366 15.109 -2.496 1 96.94 19 GLY B N 1
ATOM 1607 C CA . GLY B 1 19 ? -2.797 15.375 -2.479 1 96.94 19 GLY B CA 1
ATOM 1608 C C . GLY B 1 19 ? -3.387 15.375 -1.08 1 96.94 19 GLY B C 1
ATOM 1609 O O . GLY B 1 19 ? -4.211 16.219 -0.747 1 96.94 19 GLY B O 1
ATOM 1610 N N . VAL B 1 20 ? -2.982 14.461 -0.265 1 97.75 20 VAL B N 1
ATOM 1611 C CA . VAL B 1 20 ? -3.449 14.359 1.114 1 97.75 20 VAL B CA 1
ATOM 1612 C C . VAL B 1 20 ? -2.91 15.539 1.93 1 97.75 20 VAL B C 1
ATOM 1614 O O . VAL B 1 20 ? -3.635 16.125 2.732 1 97.75 20 VAL B O 1
ATOM 1617 N N . VAL B 1 21 ? -1.648 15.891 1.702 1 98.06 21 VAL B N 1
ATOM 1618 C CA . VAL B 1 21 ? -1.048 17.031 2.387 1 98.06 21 VAL B CA 1
ATOM 1619 C C . VAL B 1 21 ? -1.836 18.297 2.068 1 98.06 21 VAL B C 1
ATOM 1621 O O . VAL B 1 21 ? -2.131 19.094 2.963 1 98.06 21 VAL B O 1
ATOM 1624 N N . ASN B 1 22 ? -2.18 18.453 0.81 1 97.5 22 ASN B N 1
ATOM 1625 C CA . ASN B 1 22 ? -2.967 19.609 0.406 1 97.5 22 ASN B CA 1
ATOM 1626 C C . ASN B 1 22 ? -4.324 19.641 1.101 1 97.5 22 ASN B C 1
ATOM 1628 O O . ASN B 1 22 ? -4.797 20.703 1.51 1 97.5 22 ASN B O 1
ATOM 1632 N N . ALA B 1 23 ? -4.926 18.531 1.195 1 98.56 23 ALA B N 1
ATOM 1633 C CA . ALA B 1 23 ? -6.215 18.438 1.879 1 98.56 23 ALA B CA 1
ATOM 1634 C C . ALA B 1 23 ? -6.086 18.859 3.342 1 98.56 23 ALA B C 1
ATOM 1636 O O . ALA B 1 23 ? -6.977 19.516 3.885 1 98.56 23 ALA B O 1
ATOM 1637 N N . LEU B 1 24 ? -5.023 18.453 3.979 1 98.69 24 LEU B N 1
ATOM 1638 C CA . LEU B 1 24 ? -4.758 18.844 5.359 1 98.69 24 LEU B CA 1
ATOM 1639 C C . LEU B 1 24 ? -4.547 20.359 5.473 1 98.69 24 LEU B C 1
ATOM 1641 O O . LEU B 1 24 ? -5.098 21 6.371 1 98.69 24 LEU B O 1
ATOM 1645 N N . LEU B 1 25 ? -3.803 20.922 4.535 1 98.25 25 LEU B N 1
ATOM 1646 C CA . LEU B 1 25 ? -3.492 22.344 4.539 1 98.25 25 LEU B CA 1
ATOM 1647 C C . LEU B 1 25 ? -4.742 23.172 4.266 1 98.25 25 LEU B C 1
ATOM 1649 O O . LEU B 1 25 ? -4.863 24.297 4.758 1 98.25 25 LEU B O 1
ATOM 1653 N N . ASP B 1 26 ? -5.68 22.594 3.557 1 98.12 26 ASP B N 1
ATOM 1654 C CA . ASP B 1 26 ? -6.922 23.297 3.24 1 98.12 26 ASP B CA 1
ATOM 1655 C C . ASP B 1 26 ? -7.941 23.141 4.367 1 98.12 26 ASP B C 1
ATOM 1657 O O . ASP B 1 26 ? -9.016 23.734 4.32 1 98.12 26 ASP B O 1
ATOM 1661 N N . GLY B 1 27 ? -7.633 22.359 5.348 1 98.25 27 GLY B N 1
ATOM 1662 C CA . GLY B 1 27 ? -8.555 22.125 6.445 1 98.25 27 GLY B CA 1
ATOM 1663 C C . GLY B 1 27 ? -9.688 21.188 6.078 1 98.25 27 GLY B C 1
ATOM 1664 O O . GLY B 1 27 ? -10.633 21 6.852 1 98.25 27 GLY B O 1
ATOM 1665 N N . THR B 1 28 ? -9.609 20.641 4.898 1 98.06 28 THR B N 1
ATOM 1666 C CA . THR B 1 28 ? -10.617 19.703 4.43 1 98.06 28 THR B CA 1
ATOM 1667 C C . THR B 1 28 ? -10.586 18.422 5.246 1 98.06 28 THR B C 1
ATOM 1669 O O . THR B 1 28 ? -11.617 17.781 5.453 1 98.06 28 THR B O 1
ATOM 1672 N N . GLN B 1 29 ? -9.461 18.047 5.707 1 98.19 29 GLN B N 1
ATOM 1673 C CA . GLN B 1 29 ? -9.266 16.875 6.555 1 98.19 29 GLN B CA 1
ATOM 1674 C C . GLN B 1 29 ? -8.336 17.188 7.727 1 98.19 29 GLN B C 1
ATOM 1676 O O . GLN B 1 29 ? -7.492 18.094 7.633 1 98.19 29 GLN B O 1
ATOM 1681 N N . THR B 1 30 ? -8.508 16.391 8.805 1 98.69 30 THR B N 1
ATOM 1682 C CA . THR B 1 30 ? -7.684 16.609 9.984 1 98.69 30 THR B CA 1
ATOM 1683 C C . THR B 1 30 ? -7.074 15.289 10.469 1 98.69 30 THR B C 1
ATOM 1685 O O . THR B 1 30 ? -6.578 15.211 11.594 1 98.69 30 THR B O 1
ATOM 1688 N N . VAL B 1 31 ? -7.188 14.234 9.672 1 98.56 31 VAL B N 1
ATOM 1689 C CA . VAL B 1 31 ? -6.656 12.945 10.125 1 98.56 31 VAL B CA 1
ATOM 1690 C C . VAL B 1 31 ? -5.672 12.406 9.086 1 98.56 31 VAL B C 1
ATOM 1692 O O . VAL B 1 31 ? -5.75 12.758 7.906 1 98.56 31 VAL B O 1
ATOM 1695 N N . LEU B 1 32 ? -4.777 11.625 9.555 1 97.88 32 LEU B N 1
ATOM 1696 C CA . LEU B 1 32 ? -3.846 10.867 8.734 1 97.88 32 LEU B CA 1
ATOM 1697 C C . LEU B 1 32 ? -3.854 9.391 9.125 1 97.88 32 LEU B C 1
ATOM 1699 O O . LEU B 1 32 ? -3.979 9.062 10.305 1 97.88 32 LEU B O 1
ATOM 1703 N N . VAL B 1 33 ? -3.725 8.586 8.133 1 95.62 33 VAL B N 1
ATOM 1704 C CA . VAL B 1 33 ? -3.734 7.145 8.367 1 95.62 33 VAL B CA 1
ATOM 1705 C C . VAL B 1 33 ? -2.309 6.598 8.297 1 95.62 33 VAL B C 1
ATOM 1707 O O . VAL B 1 33 ? -1.53 6.988 7.422 1 95.62 33 VAL B O 1
ATOM 1710 N N . ARG B 1 34 ? -1.944 5.773 9.297 1 90.94 34 ARG B N 1
ATOM 1711 C CA . ARG B 1 34 ? -0.693 5.023 9.312 1 90.94 34 ARG B CA 1
ATOM 1712 C C . ARG B 1 34 ? -0.946 3.545 9.602 1 90.94 34 ARG B C 1
ATOM 1714 O O . ARG B 1 34 ? -2.07 3.152 9.922 1 90.94 34 ARG B O 1
ATOM 1721 N N . HIS B 1 35 ? 0.018 2.764 9.312 1 86.06 35 HIS B N 1
ATOM 1722 C CA . HIS B 1 35 ? -0.043 1.366 9.734 1 86.06 35 HIS B CA 1
ATOM 1723 C C . HIS B 1 35 ? 0.509 1.188 11.141 1 86.06 35 HIS B C 1
ATOM 1725 O O . HIS B 1 35 ? 1.634 1.602 11.43 1 86.06 35 HIS B O 1
ATOM 1731 N N . PRO B 1 36 ? -0.281 0.542 12 1 82.94 36 PRO B N 1
ATOM 1732 C CA . PRO B 1 36 ? 0.184 0.394 13.383 1 82.94 36 PRO B CA 1
ATOM 1733 C C . PRO B 1 36 ? 1.465 -0.432 13.492 1 82.94 36 PRO B C 1
ATOM 1735 O O . PRO B 1 36 ? 2.246 -0.246 14.422 1 82.94 36 PRO B O 1
ATOM 1738 N N . THR B 1 37 ? 1.686 -1.281 12.555 1 77.06 37 THR B N 1
ATOM 1739 C CA . THR B 1 37 ? 2.838 -2.172 12.641 1 77.06 37 THR B CA 1
ATOM 1740 C C . THR B 1 37 ? 4.008 -1.626 11.828 1 77.06 37 THR B C 1
ATOM 1742 O O . THR B 1 37 ? 5.168 -1.834 12.188 1 77.06 37 THR B O 1
ATOM 1745 N N . LEU B 1 38 ? 3.68 -0.948 10.789 1 72.94 38 LEU B N 1
ATOM 1746 C CA . LEU B 1 38 ? 4.734 -0.404 9.938 1 72.94 38 LEU B CA 1
ATOM 1747 C C . LEU B 1 38 ? 5.23 0.933 10.477 1 72.94 38 LEU B C 1
ATOM 1749 O O . LEU B 1 38 ? 6.387 1.308 10.258 1 72.94 38 LEU B O 1
ATOM 1753 N N . ASP B 1 39 ? 4.375 1.677 11.07 1 81.62 39 ASP B N 1
ATOM 1754 C CA . ASP B 1 39 ? 4.707 2.951 11.695 1 81.62 39 ASP B CA 1
ATOM 1755 C C . ASP B 1 39 ? 4.258 2.979 13.156 1 81.62 39 ASP B C 1
ATOM 1757 O O . ASP B 1 39 ? 3.352 3.73 13.516 1 81.62 39 ASP B O 1
ATOM 1761 N N . PRO B 1 40 ? 4.988 2.18 13.844 1 79.94 40 PRO B N 1
ATOM 1762 C CA . PRO B 1 40 ? 4.609 2.068 15.258 1 79.94 40 PRO B CA 1
ATOM 1763 C C . PRO B 1 40 ? 5.195 3.186 16.109 1 79.94 40 PRO B C 1
ATOM 1765 O O . PRO B 1 40 ? 5.961 4.016 15.617 1 79.94 40 PRO B O 1
ATOM 1768 N N . GLY B 1 41 ? 4.738 3.252 17.375 1 84.88 41 GLY B N 1
ATOM 1769 C CA . GLY B 1 41 ? 5.348 4.141 18.344 1 84.88 41 GLY B CA 1
ATOM 1770 C C . GLY B 1 41 ? 4.531 5.391 18.609 1 84.88 41 GLY B C 1
ATOM 1771 O O . GLY B 1 41 ? 3.543 5.648 17.922 1 84.88 41 GLY B O 1
ATOM 1772 N N . THR B 1 42 ? 4.988 6.062 19.547 1 88.31 42 THR B N 1
ATOM 1773 C CA . THR B 1 42 ? 4.309 7.285 19.953 1 88.31 42 THR B CA 1
ATOM 1774 C C . THR B 1 42 ? 4.91 8.5 19.25 1 88.31 42 THR B C 1
ATOM 1776 O O . THR B 1 42 ? 6.129 8.602 19.109 1 88.31 42 THR B O 1
ATOM 1779 N N . ILE B 1 43 ? 4.062 9.258 18.781 1 91.19 43 ILE B N 1
ATOM 1780 C CA . ILE B 1 43 ? 4.477 10.523 18.172 1 91.19 43 ILE B CA 1
ATOM 1781 C C . ILE B 1 43 ? 4.109 11.68 19.109 1 91.19 43 ILE B C 1
ATOM 1783 O O . ILE B 1 43 ? 2.949 12.094 19.156 1 91.19 43 ILE B O 1
ATOM 1787 N N . ASP B 1 44 ? 5.109 12.234 19.734 1 90 44 ASP B N 1
ATOM 1788 C CA . ASP B 1 44 ? 4.832 13.25 20.75 1 90 44 ASP B CA 1
ATOM 1789 C C . ASP B 1 44 ? 5.379 14.609 20.328 1 90 44 ASP B C 1
ATOM 1791 O O . ASP B 1 44 ? 5.047 15.633 20.938 1 90 44 ASP B O 1
ATOM 1795 N N . GLU B 1 45 ? 6.25 14.625 19.344 1 90.75 45 GLU B N 1
ATOM 1796 C CA . GLU B 1 45 ? 6.863 15.875 18.922 1 90.75 45 GLU B CA 1
ATOM 1797 C C . GLU B 1 45 ? 6.215 16.406 17.641 1 90.75 45 GLU B C 1
ATOM 1799 O O . GLU B 1 45 ? 5.66 15.625 16.859 1 90.75 45 GLU B O 1
ATOM 1804 N N . ARG B 1 46 ? 6.348 17.688 17.562 1 94.38 46 ARG B N 1
ATOM 1805 C CA . ARG B 1 46 ? 5.906 18.359 16.344 1 94.38 46 ARG B CA 1
ATOM 1806 C C . ARG B 1 46 ? 6.789 17.984 15.164 1 94.38 46 ARG B C 1
ATOM 1808 O O . ARG B 1 46 ? 8 17.812 15.312 1 94.38 46 ARG B O 1
ATOM 1815 N N . PHE B 1 47 ? 6.215 17.812 13.961 1 96.5 47 PHE B N 1
ATOM 1816 C CA . PHE B 1 47 ? 6.949 17.484 12.75 1 96.5 47 PHE B CA 1
ATOM 1817 C C . PHE B 1 47 ? 6.332 18.172 11.539 1 96.5 47 PHE B C 1
ATOM 1819 O O . PHE B 1 47 ? 5.258 18.766 11.641 1 96.5 47 PHE B O 1
ATOM 1826 N N . VAL B 1 48 ? 7.086 18.203 10.445 1 97.56 48 VAL B N 1
ATOM 1827 C CA . VAL B 1 48 ? 6.562 18.75 9.203 1 97.56 48 VAL B CA 1
ATOM 1828 C C . VAL B 1 48 ? 6.176 17.625 8.258 1 97.56 48 VAL B C 1
ATOM 1830 O O . VAL B 1 48 ? 6.582 16.469 8.453 1 97.56 48 VAL B O 1
ATOM 1833 N N . LEU B 1 49 ? 5.289 17.906 7.293 1 97.56 49 LEU B N 1
ATOM 1834 C CA . LEU B 1 49 ? 4.945 16.938 6.262 1 97.56 49 LEU B CA 1
ATOM 1835 C C . LEU B 1 49 ? 5.766 17.172 4.996 1 97.56 49 LEU B C 1
ATOM 1837 O O . LEU B 1 49 ? 5.953 18.312 4.578 1 97.56 49 LEU B O 1
ATOM 1841 N N . TYR B 1 50 ? 6.316 16.125 4.512 1 96.19 50 TYR B N 1
ATOM 1842 C CA . TYR B 1 50 ? 7.012 16.078 3.23 1 96.19 50 TYR B CA 1
ATOM 1843 C C . TYR B 1 50 ? 6.09 15.586 2.123 1 96.19 50 TYR B C 1
ATOM 1845 O O . TYR B 1 50 ? 5.77 14.398 2.055 1 96.19 50 TYR B O 1
ATOM 1853 N N . PRO B 1 51 ? 5.637 16.5 1.248 1 95.94 51 PRO B N 1
ATOM 1854 C CA . PRO B 1 51 ? 4.699 16.078 0.206 1 95.94 51 PRO B CA 1
ATOM 1855 C C . PRO B 1 51 ? 5.363 15.219 -0.869 1 95.94 51 PRO B C 1
ATOM 1857 O O . PRO B 1 51 ? 6.273 15.68 -1.56 1 95.94 51 PRO B O 1
ATOM 1860 N N . ALA B 1 52 ? 4.879 14.031 -1.005 1 92.31 52 ALA B N 1
ATOM 1861 C CA . ALA B 1 52 ? 5.371 13.109 -2.027 1 92.31 52 ALA B CA 1
ATOM 1862 C C . ALA B 1 52 ? 4.527 13.195 -3.297 1 92.31 52 ALA B C 1
ATOM 1864 O O . ALA B 1 52 ? 3.316 12.977 -3.262 1 92.31 52 ALA B O 1
ATOM 1865 N N . TYR B 1 53 ? 5.184 13.469 -4.422 1 90.94 53 TYR B N 1
ATOM 1866 C CA . TYR B 1 53 ? 4.465 13.688 -5.672 1 90.94 53 TYR B CA 1
ATOM 1867 C C . TYR B 1 53 ? 4.508 12.445 -6.551 1 90.94 53 TYR B C 1
ATOM 1869 O O . TYR B 1 53 ? 3.828 12.375 -7.574 1 90.94 53 TYR B O 1
ATOM 1877 N N . SER B 1 54 ? 5.215 11.438 -6.098 1 84.75 54 SER B N 1
ATOM 1878 C CA . SER B 1 54 ? 5.305 10.195 -6.859 1 84.75 54 SER B CA 1
ATOM 1879 C C . SER B 1 54 ? 4.188 9.234 -6.477 1 84.75 54 SER B C 1
ATOM 1881 O O . SER B 1 54 ? 3.621 9.328 -5.387 1 84.75 54 SER B O 1
ATOM 1883 N N . HIS B 1 55 ? 3.781 8.375 -7.406 1 81.75 55 HIS B N 1
ATOM 1884 C CA . HIS B 1 55 ? 2.859 7.27 -7.188 1 81.75 55 HIS B CA 1
ATOM 1885 C C . HIS B 1 55 ? 1.495 7.77 -6.723 1 81.75 55 HIS B C 1
ATOM 1887 O O . HIS B 1 55 ? 0.888 7.184 -5.824 1 81.75 55 HIS B O 1
ATOM 1893 N N . GLN B 1 56 ? 1.182 8.898 -7.309 1 84.44 56 GLN B N 1
ATOM 1894 C CA . GLN B 1 56 ? -0.185 9.344 -7.066 1 84.44 56 GLN B CA 1
ATOM 1895 C C . GLN B 1 56 ? -1.193 8.445 -7.773 1 84.44 56 GLN B C 1
ATOM 1897 O O . GLN B 1 56 ? -0.934 7.961 -8.883 1 84.44 56 GLN B O 1
ATOM 1902 N N . GLU B 1 57 ? -2.32 8.156 -7.105 1 87.06 57 GLU B N 1
ATOM 1903 C CA . GLU B 1 57 ? -3.357 7.312 -7.688 1 87.06 57 GLU B CA 1
ATOM 1904 C C . GLU B 1 57 ? -4.723 7.992 -7.629 1 87.06 57 GLU B C 1
ATOM 1906 O O . GLU B 1 57 ? -5.34 8.062 -6.566 1 87.06 57 GLU B O 1
ATOM 1911 N N . PRO B 1 58 ? -5.16 8.43 -8.828 1 90.19 58 PRO B N 1
ATOM 1912 C CA . PRO B 1 58 ? -6.426 9.164 -8.844 1 90.19 58 PRO B CA 1
ATOM 1913 C C . PRO B 1 58 ? -7.605 8.312 -8.375 1 90.19 58 PRO B C 1
ATOM 1915 O O . PRO B 1 58 ? -8.539 8.828 -7.758 1 90.19 58 PRO B O 1
ATOM 1918 N N . ALA B 1 59 ? -7.562 7.012 -8.578 1 89.69 59 ALA B N 1
ATOM 1919 C CA . ALA B 1 59 ? -8.688 6.129 -8.289 1 89.69 59 ALA B CA 1
ATOM 1920 C C . ALA B 1 59 ? -8.914 6 -6.785 1 89.69 59 ALA B C 1
ATOM 1922 O O . ALA B 1 59 ? -9.953 5.504 -6.344 1 89.69 59 ALA B O 1
ATOM 1923 N N . ARG B 1 60 ? -7.977 6.426 -5.957 1 93.44 60 ARG B N 1
ATOM 1924 C CA . ARG B 1 60 ? -8.125 6.336 -4.508 1 93.44 60 ARG B CA 1
ATOM 1925 C C . ARG B 1 60 ? -9.023 7.453 -3.982 1 93.44 60 ARG B C 1
ATOM 1927 O O . ARG B 1 60 ? -9.648 7.305 -2.932 1 93.44 60 ARG B O 1
ATOM 1934 N N . TYR B 1 61 ? -9.094 8.547 -4.688 1 96.56 61 TYR B N 1
ATOM 1935 C CA . TYR B 1 61 ? -9.797 9.734 -4.211 1 96.56 61 TYR B CA 1
ATOM 1936 C C . TYR B 1 61 ? -11.305 9.594 -4.422 1 96.56 61 TYR B C 1
ATOM 1938 O O . TYR B 1 61 ? -11.75 9.031 -5.426 1 96.56 61 TYR B O 1
ATOM 1946 N N . GLN B 1 62 ? -12.055 10.102 -3.471 1 97.5 62 GLN B N 1
ATOM 1947 C CA . GLN B 1 62 ? -13.469 10.336 -3.721 1 97.5 62 GLN B CA 1
ATOM 1948 C C . GLN B 1 62 ? -13.672 11.352 -4.844 1 97.5 62 GLN B C 1
ATOM 1950 O O . GLN B 1 62 ? -12.906 12.312 -4.969 1 97.5 62 GLN B O 1
ATOM 1955 N N . SER B 1 63 ? -14.727 11.195 -5.562 1 96.5 63 SER B N 1
ATOM 1956 C CA . SER B 1 63 ? -14.961 12.031 -6.738 1 96.5 63 SER B CA 1
ATOM 1957 C C . SER B 1 63 ? -14.977 13.508 -6.375 1 96.5 63 SER B C 1
ATOM 1959 O O . SER B 1 63 ? -14.438 14.336 -7.109 1 96.5 63 SER B O 1
ATOM 1961 N N . ARG B 1 64 ? -15.57 13.883 -5.27 1 97.25 64 ARG B N 1
ATOM 1962 C CA . ARG B 1 64 ? -15.688 15.273 -4.855 1 97.25 64 ARG B CA 1
ATOM 1963 C C . ARG B 1 64 ? -14.328 15.859 -4.492 1 97.25 64 ARG B C 1
ATOM 1965 O O . ARG B 1 64 ? -14.18 17.078 -4.375 1 97.25 64 ARG B O 1
ATOM 1972 N N . TYR B 1 65 ? -13.312 14.977 -4.348 1 97.75 65 TYR B N 1
ATOM 1973 C CA . TYR B 1 65 ? -11.992 15.438 -3.936 1 97.75 65 TYR B CA 1
ATOM 1974 C C . TYR B 1 65 ? -10.961 15.188 -5.027 1 97.75 65 TYR B C 1
ATOM 1976 O O . TYR B 1 65 ? -9.758 15.227 -4.773 1 97.75 65 TYR B O 1
ATOM 1984 N N . ALA B 1 66 ? -11.359 14.945 -6.227 1 95 66 ALA B N 1
ATOM 1985 C CA . ALA B 1 66 ? -10.484 14.617 -7.348 1 95 66 ALA B CA 1
ATOM 1986 C C . ALA B 1 66 ? -9.484 15.742 -7.609 1 95 66 ALA B C 1
ATOM 1988 O O . ALA B 1 66 ? -8.367 15.492 -8.078 1 95 66 ALA B O 1
ATOM 1989 N N . ASP B 1 67 ? -9.875 16.922 -7.27 1 95.5 67 ASP B N 1
ATOM 1990 C CA . ASP B 1 67 ? -9.023 18.078 -7.52 1 95.5 67 ASP B CA 1
ATOM 1991 C C . ASP B 1 67 ? -7.711 17.984 -6.742 1 95.5 67 ASP B C 1
ATOM 1993 O O . ASP B 1 67 ? -6.68 18.484 -7.184 1 95.5 67 ASP B O 1
ATOM 1997 N N . TYR B 1 68 ? -7.715 17.344 -5.625 1 95.38 68 TYR B N 1
ATOM 1998 C CA . TYR B 1 68 ? -6.488 17.203 -4.844 1 95.38 68 TYR B CA 1
ATOM 1999 C C . TYR B 1 68 ? -5.469 16.344 -5.582 1 95.38 68 TYR B C 1
ATOM 2001 O O . TYR B 1 68 ? -4.266 16.578 -5.484 1 95.38 68 TYR B O 1
ATOM 2009 N N . TYR B 1 69 ? -5.91 15.359 -6.293 1 92.38 69 TYR B N 1
ATOM 2010 C CA . TYR B 1 69 ? -5.016 14.609 -7.168 1 92.38 69 TYR B CA 1
ATOM 2011 C C . TYR B 1 69 ? -4.441 15.508 -8.258 1 92.38 69 TYR B C 1
ATOM 2013 O O . TYR B 1 69 ? -3.229 15.523 -8.477 1 92.38 69 TYR B O 1
ATOM 2021 N N . HIS B 1 70 ? -5.344 16.219 -8.891 1 90.06 70 HIS B N 1
ATOM 2022 C CA . HIS B 1 70 ? -4.914 17.031 -10.023 1 90.06 70 HIS B CA 1
ATOM 2023 C C . HIS B 1 70 ? -3.865 18.062 -9.602 1 90.06 70 HIS B C 1
ATOM 2025 O O . HIS B 1 70 ? -2.9 18.297 -10.328 1 90.06 70 HIS B O 1
ATOM 2031 N N . ARG B 1 71 ? -4.008 18.594 -8.445 1 88.88 71 ARG B N 1
ATOM 2032 C CA . ARG B 1 71 ? -3.082 19.594 -7.922 1 88.88 71 ARG B CA 1
ATOM 2033 C C . ARG B 1 71 ? -1.762 18.953 -7.504 1 88.88 71 ARG B C 1
ATOM 2035 O O . ARG B 1 71 ? -0.761 19.656 -7.32 1 88.88 71 ARG B O 1
ATOM 2042 N N . ALA B 1 72 ? -1.746 17.672 -7.34 1 88.25 72 ALA B N 1
ATOM 2043 C CA . ALA B 1 72 ? -0.589 16.969 -6.797 1 88.25 72 ALA B CA 1
ATOM 2044 C C . ALA B 1 72 ? 0.042 16.062 -7.848 1 88.25 72 ALA B C 1
ATOM 2046 O O . ALA B 1 72 ? 0.96 15.297 -7.543 1 88.25 72 ALA B O 1
ATOM 2047 N N . SER B 1 73 ? -0.447 16.141 -9.07 1 80.56 73 SER B N 1
ATOM 2048 C CA . SER B 1 73 ? -0.048 15.195 -10.109 1 80.56 73 SER B CA 1
ATOM 2049 C C . SER B 1 73 ? 1.356 15.492 -10.617 1 80.56 73 SER B C 1
ATOM 2051 O O . SER B 1 73 ? 1.994 14.641 -11.234 1 80.56 73 SER B O 1
ATOM 2053 N N . ALA B 1 74 ? 1.801 16.703 -10.328 1 82.38 74 ALA B N 1
ATOM 2054 C CA . ALA B 1 74 ? 3.156 17.047 -10.758 1 82.38 74 ALA B CA 1
ATOM 2055 C C . ALA B 1 74 ? 3.883 17.859 -9.688 1 82.38 74 ALA B C 1
ATOM 2057 O O . ALA B 1 74 ? 3.297 18.75 -9.07 1 82.38 74 ALA B O 1
ATOM 2058 N N . LYS B 1 75 ? 5.098 17.406 -9.492 1 84.62 75 LYS B N 1
ATOM 2059 C CA . LYS B 1 75 ? 5.957 18.172 -8.594 1 84.62 75 LYS B CA 1
ATOM 2060 C C . LYS B 1 75 ? 6.219 19.578 -9.148 1 84.62 75 LYS B C 1
ATOM 2062 O O . LYS B 1 75 ? 6.516 19.734 -10.328 1 84.62 75 LYS B O 1
ATOM 2067 N N . PRO B 1 76 ? 6.156 20.594 -8.273 1 87.12 76 PRO B N 1
ATOM 2068 C CA . PRO B 1 76 ? 6.492 21.938 -8.734 1 87.12 76 PRO B CA 1
ATOM 2069 C C . PRO B 1 76 ? 7.953 22.078 -9.156 1 87.12 76 PRO B C 1
ATOM 2071 O O . PRO B 1 76 ? 8.836 21.516 -8.508 1 87.12 76 PRO B O 1
ATOM 2074 N N . ASP B 1 77 ? 8.164 22.812 -10.172 1 87.62 77 ASP B N 1
ATOM 2075 C CA . ASP B 1 77 ? 9.5 23.031 -10.711 1 87.62 77 ASP B CA 1
ATOM 2076 C C . ASP B 1 77 ? 10.406 23.734 -9.695 1 87.62 77 ASP B C 1
ATOM 2078 O O . ASP B 1 77 ? 11.609 23.469 -9.648 1 87.62 77 ASP B O 1
ATOM 2082 N N . ALA B 1 78 ? 9.852 24.609 -8.953 1 86.75 78 ALA B N 1
ATOM 2083 C CA . ALA B 1 78 ? 10.602 25.453 -8.031 1 86.75 78 ALA B CA 1
ATOM 2084 C C . ALA B 1 78 ? 11.133 24.641 -6.852 1 86.75 78 ALA B C 1
ATOM 2086 O O . ALA B 1 78 ? 12.016 25.109 -6.117 1 86.75 78 ALA B O 1
ATOM 2087 N N . GLY B 1 79 ? 10.617 23.391 -6.668 1 89.44 79 GLY B N 1
ATOM 2088 C CA . GLY B 1 79 ? 10.984 22.562 -5.523 1 89.44 79 GLY B CA 1
ATOM 2089 C C . GLY B 1 79 ? 9.789 22.062 -4.746 1 89.44 79 GLY B C 1
ATOM 2090 O O . GLY B 1 79 ? 8.641 22.406 -5.059 1 89.44 79 GLY B O 1
ATOM 2091 N N . LEU B 1 80 ? 10.117 21.219 -3.73 1 91.62 80 LEU B N 1
ATOM 2092 C CA . LEU B 1 80 ? 9.086 20.641 -2.867 1 91.62 80 LEU B CA 1
ATOM 2093 C C . LEU B 1 80 ? 8.742 21.594 -1.729 1 91.62 80 LEU B C 1
ATOM 2095 O O . LEU B 1 80 ? 9.602 21.953 -0.918 1 91.62 80 LEU B O 1
ATOM 2099 N N . PRO B 1 81 ? 7.504 22.031 -1.683 1 93.88 81 PRO B N 1
ATOM 2100 C CA . PRO B 1 81 ? 7.137 22.984 -0.639 1 93.88 81 PRO B CA 1
ATOM 2101 C C . PRO B 1 81 ? 6.863 22.328 0.707 1 93.88 81 PRO B C 1
ATOM 2103 O O . PRO B 1 81 ? 5.914 21.547 0.835 1 93.88 81 PRO B O 1
ATOM 2106 N N . ILE B 1 82 ? 7.66 22.641 1.634 1 96.31 82 ILE B N 1
ATOM 2107 C CA . ILE B 1 82 ? 7.352 22.297 3.016 1 96.31 82 ILE B CA 1
ATOM 2108 C C . ILE B 1 82 ? 6.492 23.391 3.641 1 96.31 82 ILE B C 1
ATOM 2110 O O . ILE B 1 82 ? 6.977 24.5 3.893 1 96.31 82 ILE B O 1
ATOM 2114 N N . ARG B 1 83 ? 5.227 23.016 3.902 1 97.44 83 ARG B N 1
ATOM 2115 C CA . ARG B 1 83 ? 4.281 24.031 4.336 1 97.44 83 ARG B CA 1
ATOM 2116 C C . ARG B 1 83 ? 3.598 23.641 5.637 1 97.44 83 ARG B C 1
ATOM 2118 O O . ARG B 1 83 ? 3.273 24.484 6.465 1 97.44 83 ARG B O 1
ATOM 2125 N N . ALA B 1 84 ? 3.412 22.375 5.852 1 98.38 84 ALA B N 1
ATOM 2126 C CA . ALA B 1 84 ? 2.535 21.906 6.926 1 98.38 84 ALA B CA 1
ATOM 2127 C C . ALA B 1 84 ? 3.338 21.531 8.164 1 98.38 84 ALA B C 1
ATOM 2129 O O . ALA B 1 84 ? 4.293 20.75 8.07 1 98.38 84 ALA B O 1
ATOM 2130 N N . VAL B 1 85 ? 2.998 22.031 9.266 1 98 85 VAL B N 1
ATOM 2131 C CA . VAL B 1 85 ? 3.473 21.641 10.586 1 98 85 VAL B CA 1
ATOM 2132 C C . VAL B 1 85 ? 2.35 20.938 11.352 1 98 85 VAL B C 1
ATOM 2134 O O . VAL B 1 85 ? 1.207 21.406 11.352 1 98 85 VAL B O 1
ATOM 2137 N N . VAL B 1 86 ? 2.738 19.844 12.047 1 98.12 86 VAL B N 1
ATOM 2138 C CA . VAL B 1 86 ? 1.667 18.984 12.555 1 98.12 86 VAL B CA 1
ATOM 2139 C C . VAL B 1 86 ? 1.933 18.625 14.016 1 98.12 86 VAL B C 1
ATOM 2141 O O . VAL B 1 86 ? 3.066 18.328 14.391 1 98.12 86 VAL B O 1
ATOM 2144 N N . ASP B 1 87 ? 0.888 18.734 14.797 1 97.94 87 ASP B N 1
ATOM 2145 C CA . ASP B 1 87 ? 0.821 18.141 16.125 1 97.94 87 ASP B CA 1
ATOM 2146 C C . ASP B 1 87 ? -0.218 17.016 16.172 1 97.94 87 ASP B C 1
ATOM 2148 O O . ASP B 1 87 ? -1.366 17.219 15.766 1 97.94 87 ASP B O 1
ATOM 2152 N N . VAL B 1 88 ? 0.212 15.883 16.672 1 98 88 VAL B N 1
ATOM 2153 C CA . VAL B 1 88 ? -0.754 14.805 16.875 1 98 88 VAL B CA 1
ATOM 2154 C C . VAL B 1 88 ? -1.522 15.047 18.188 1 98 88 VAL B C 1
ATOM 2156 O O . VAL B 1 88 ? -0.92 15.25 19.234 1 98 88 VAL B O 1
ATOM 2159 N N . ARG B 1 89 ? -2.781 14.992 18.062 1 97.81 89 ARG B N 1
ATOM 2160 C CA . ARG B 1 89 ? -3.598 15.297 19.234 1 97.81 89 ARG B CA 1
ATOM 2161 C C . ARG B 1 89 ? -4.207 14.031 19.828 1 97.81 89 ARG B C 1
ATOM 2163 O O . ARG B 1 89 ? -4.34 13.906 21.047 1 97.81 89 ARG B O 1
ATOM 2170 N N . GLU B 1 90 ? -4.664 13.164 18.984 1 97.19 90 GLU B N 1
ATOM 2171 C CA . GLU B 1 90 ? -5.262 11.891 19.375 1 97.19 90 GLU B CA 1
ATOM 2172 C C . GLU B 1 90 ? -4.922 10.797 18.375 1 97.19 90 GLU B C 1
ATOM 2174 O O . GLU B 1 90 ? -4.473 11.078 17.266 1 97.19 90 GLU B O 1
ATOM 2179 N N . GLU B 1 91 ? -5.094 9.578 18.828 1 96.38 91 GLU B N 1
ATOM 2180 C CA . GLU B 1 91 ? -4.906 8.406 17.969 1 96.38 91 GLU B CA 1
ATOM 2181 C C . GLU B 1 91 ? -6.062 7.426 18.125 1 96.38 91 GLU B C 1
ATOM 2183 O O . GLU B 1 91 ? -6.555 7.199 19.219 1 96.38 91 GLU B O 1
ATOM 2188 N N . TYR B 1 92 ? -6.512 6.906 16.969 1 95.88 92 TYR B N 1
ATOM 2189 C CA . TYR B 1 92 ? -7.574 5.906 16.922 1 95.88 92 TYR B CA 1
ATOM 2190 C C . TYR B 1 92 ? -7.125 4.664 16.172 1 95.88 92 TYR B C 1
ATOM 2192 O O . TYR B 1 92 ? -6.195 4.723 15.359 1 95.88 92 TYR B O 1
ATOM 2200 N N . THR B 1 93 ? -7.746 3.562 16.5 1 93.56 93 THR B N 1
ATOM 2201 C CA . THR B 1 93 ? -7.598 2.334 15.719 1 93.56 93 THR B CA 1
ATOM 2202 C C . THR B 1 93 ? -8.883 2.008 14.969 1 93.56 93 THR B C 1
ATOM 2204 O O . THR B 1 93 ? -9.977 2.047 15.547 1 93.56 93 THR B O 1
ATOM 2207 N N . VAL B 1 94 ? -8.711 1.771 13.664 1 93.56 94 VAL B N 1
ATOM 2208 C CA . VAL B 1 94 ? -9.852 1.459 12.812 1 93.56 94 VAL B CA 1
ATOM 2209 C C . VAL B 1 94 ? -9.672 0.077 12.188 1 93.56 94 VAL B C 1
ATOM 2211 O O . VAL B 1 94 ? -8.609 -0.23 11.641 1 93.56 94 VAL B O 1
ATOM 2214 N N . SER B 1 95 ? -10.68 -0.723 12.297 1 89.19 95 SER B N 1
ATOM 2215 C CA . SER B 1 95 ? -10.602 -2.061 11.719 1 89.19 95 SER B CA 1
ATOM 2216 C C . SER B 1 95 ? -10.758 -2.018 10.203 1 89.19 95 SER B C 1
ATOM 2218 O O . SER B 1 95 ? -11.102 -0.977 9.641 1 89.19 95 SER B O 1
ATOM 2220 N N . ALA B 1 96 ? -10.578 -3.113 9.602 1 85.94 96 ALA B N 1
ATOM 2221 C CA . ALA B 1 96 ? -10.68 -3.234 8.148 1 85.94 96 ALA B CA 1
ATOM 2222 C C . ALA B 1 96 ? -12.125 -3.465 7.715 1 85.94 96 ALA B C 1
ATOM 2224 O O . ALA B 1 96 ? -12.398 -3.664 6.527 1 85.94 96 ALA B O 1
ATOM 2225 N N . SER B 1 97 ? -13.047 -3.434 8.641 1 87.75 97 SER B N 1
ATOM 2226 C CA . SER B 1 97 ? -14.438 -3.658 8.258 1 87.75 97 SER B CA 1
ATOM 2227 C C . SER B 1 97 ? -14.93 -2.572 7.309 1 87.75 97 SER B C 1
ATOM 2229 O O . SER B 1 97 ? -14.477 -1.427 7.375 1 87.75 97 SER B O 1
ATOM 2231 N N . GLU B 1 98 ? -15.883 -2.971 6.477 1 85.88 98 GLU B N 1
ATOM 2232 C CA . GLU B 1 98 ? -16.469 -2.025 5.531 1 85.88 98 GLU B CA 1
ATOM 2233 C C . GLU B 1 98 ? -17.062 -0.819 6.25 1 85.88 98 GLU B C 1
ATOM 2235 O O . GLU B 1 98 ? -16.891 0.321 5.816 1 85.88 98 GLU B O 1
ATOM 2240 N N . ASP B 1 99 ? -17.766 -1.04 7.332 1 91.5 99 ASP B N 1
ATOM 2241 C CA . ASP B 1 99 ? -18.406 0.033 8.086 1 91.5 99 ASP B CA 1
ATOM 2242 C C . ASP B 1 99 ? -17.375 0.998 8.664 1 91.5 99 ASP B C 1
ATOM 2244 O O . ASP B 1 99 ? -17.547 2.215 8.609 1 91.5 99 ASP B O 1
ATOM 2248 N N . ASP B 1 100 ? -16.312 0.449 9.219 1 93.75 100 ASP B N 1
ATOM 2249 C CA . ASP B 1 100 ? -15.281 1.29 9.812 1 93.75 100 ASP B CA 1
ATOM 2250 C C . ASP B 1 100 ? -14.57 2.117 8.75 1 93.75 100 ASP B C 1
ATOM 2252 O O . ASP B 1 100 ? -14.289 3.299 8.953 1 93.75 100 ASP B O 1
ATOM 2256 N N . LEU B 1 101 ? -14.289 1.523 7.68 1 94.06 101 LEU B N 1
ATOM 2257 C CA . LEU B 1 101 ? -13.625 2.234 6.594 1 94.06 101 LEU B CA 1
ATOM 2258 C C . LEU B 1 101 ? -14.523 3.32 6.016 1 94.06 101 LEU B C 1
ATOM 2260 O O . LEU B 1 101 ? -14.055 4.387 5.625 1 94.06 101 LEU B O 1
ATOM 2264 N N . GLU B 1 102 ? -15.82 3.008 5.914 1 95.25 102 GLU B N 1
ATOM 2265 C CA . GLU B 1 102 ? -16.781 4.023 5.484 1 95.25 102 GLU B CA 1
ATOM 2266 C C . GLU B 1 102 ? -16.781 5.211 6.445 1 95.25 102 GLU B C 1
ATOM 2268 O O . GLU B 1 102 ? -16.828 6.363 6.012 1 95.25 102 GLU B O 1
ATOM 2273 N N . SER B 1 103 ? -16.766 4.906 7.711 1 97.12 103 SER B N 1
ATOM 2274 C CA . SER B 1 103 ? -16.75 5.961 8.719 1 97.12 103 SER B CA 1
ATOM 2275 C C . SER B 1 103 ? -15.484 6.812 8.602 1 97.12 103 SER B C 1
ATOM 2277 O O . SER B 1 103 ? -15.555 8.039 8.664 1 97.12 103 SER B O 1
ATOM 2279 N N . LEU B 1 104 ? -14.383 6.16 8.438 1 97.38 104 LEU B N 1
ATOM 2280 C CA . LEU B 1 104 ? -13.125 6.867 8.273 1 97.38 104 LEU B CA 1
ATOM 2281 C C . LEU B 1 104 ? -13.133 7.727 7.016 1 97.38 104 LEU B C 1
ATOM 2283 O O . LEU B 1 104 ? -12.672 8.867 7.027 1 97.38 104 LEU B O 1
ATOM 2287 N N . ALA B 1 105 ? -13.75 7.191 5.957 1 97.38 105 ALA B N 1
ATOM 2288 C CA . ALA B 1 105 ? -13.758 7.867 4.66 1 97.38 105 ALA B CA 1
ATOM 2289 C C . ALA B 1 105 ? -14.555 9.164 4.723 1 97.38 105 ALA B C 1
ATOM 2291 O O . ALA B 1 105 ? -14.375 10.055 3.887 1 97.38 105 ALA B O 1
ATOM 2292 N N . ARG B 1 106 ? -15.422 9.336 5.645 1 97.81 106 ARG B N 1
ATOM 2293 C CA . ARG B 1 106 ? -16.156 10.586 5.824 1 97.81 106 ARG B CA 1
ATOM 2294 C C . ARG B 1 106 ? -15.211 11.711 6.238 1 97.81 106 ARG B C 1
ATOM 2296 O O . ARG B 1 106 ? -15.57 12.891 6.145 1 97.81 106 ARG B O 1
ATOM 2303 N N . HIS B 1 107 ? -14.055 11.375 6.668 1 98.25 107 HIS B N 1
ATOM 2304 C CA . HIS B 1 107 ? -13.094 12.352 7.164 1 98.25 107 HIS B CA 1
ATOM 2305 C C . HIS B 1 107 ? -11.789 12.305 6.379 1 98.25 107 HIS B C 1
ATOM 2307 O O . HIS B 1 107 ? -10.758 12.781 6.852 1 98.25 107 HIS B O 1
ATOM 2313 N N . TYR B 1 108 ? -11.812 11.703 5.246 1 98.38 108 TYR B N 1
ATOM 2314 C CA . TYR B 1 108 ? -10.617 11.508 4.441 1 98.38 108 TYR B CA 1
ATOM 2315 C C . TYR B 1 108 ? -10.906 11.75 2.965 1 98.38 108 TYR B C 1
ATOM 2317 O O . TYR B 1 108 ? -12.031 11.531 2.504 1 98.38 108 TYR B O 1
ATOM 2325 N N . VAL B 1 109 ? -9.977 12.125 2.229 1 98.38 109 VAL B N 1
ATOM 2326 C CA . VAL B 1 109 ? -10.172 12.414 0.811 1 98.38 109 VAL B CA 1
ATOM 2327 C C . VAL B 1 109 ? -10.25 11.102 0.024 1 98.38 109 VAL B C 1
ATOM 2329 O O . VAL B 1 109 ? -10.805 11.07 -1.079 1 98.38 109 VAL B O 1
ATOM 2332 N N . TYR B 1 110 ? -9.719 10.031 0.516 1 96.94 110 TYR B N 1
ATOM 2333 C CA . TYR B 1 110 ? -9.812 8.742 -0.149 1 96.94 110 TYR B CA 1
ATOM 2334 C C . TYR B 1 110 ? -11.172 8.094 0.101 1 96.94 110 TYR B C 1
ATOM 2336 O O . TYR B 1 110 ? -11.773 8.297 1.155 1 96.94 110 TYR B O 1
ATOM 2344 N N . SER B 1 111 ? -11.648 7.328 -0.881 1 95.81 111 SER B N 1
ATOM 2345 C CA . SER B 1 111 ? -12.812 6.465 -0.718 1 95.81 111 SER B CA 1
ATOM 2346 C C . SER B 1 111 ? -12.484 5.246 0.139 1 95.81 111 SER B C 1
ATOM 2348 O O . SER B 1 111 ? -11.312 4.965 0.404 1 95.81 111 SER B O 1
ATOM 2350 N N . PRO B 1 112 ? -13.523 4.508 0.604 1 93.31 112 PRO B N 1
ATOM 2351 C CA . PRO B 1 112 ? -13.234 3.262 1.316 1 93.31 112 PRO B CA 1
ATOM 2352 C C . PRO B 1 112 ? -12.352 2.311 0.506 1 93.31 112 PRO B C 1
ATOM 2354 O O . PRO B 1 112 ? -11.406 1.729 1.044 1 93.31 112 PRO B O 1
ATOM 2357 N N . ASP B 1 113 ? -12.641 2.213 -0.763 1 89.56 113 ASP B N 1
ATOM 2358 C CA . ASP B 1 113 ? -11.82 1.382 -1.642 1 89.56 113 ASP B CA 1
ATOM 2359 C C . ASP B 1 113 ? -10.398 1.927 -1.748 1 89.56 113 ASP B C 1
ATOM 2361 O O . ASP B 1 113 ? -9.438 1.158 -1.795 1 89.56 113 ASP B O 1
ATOM 2365 N N . GLY B 1 114 ? -10.32 3.211 -1.812 1 92.38 114 GLY B N 1
ATOM 2366 C CA . GLY B 1 114 ? -9.016 3.848 -1.864 1 92.38 114 GLY B CA 1
ATOM 2367 C C . GLY B 1 114 ? -8.188 3.627 -0.61 1 92.38 114 GLY B C 1
ATOM 2368 O O . GLY B 1 114 ? -6.977 3.428 -0.685 1 92.38 114 GLY B O 1
ATOM 2369 N N . LEU B 1 115 ? -8.852 3.703 0.507 1 93.44 115 LEU B N 1
ATOM 2370 C CA . LEU B 1 115 ? -8.18 3.412 1.769 1 93.44 115 LEU B CA 1
ATOM 2371 C C . LEU B 1 115 ? -7.66 1.978 1.792 1 93.44 115 LEU B C 1
ATOM 2373 O O . LEU B 1 115 ? -6.531 1.727 2.213 1 93.44 115 LEU B O 1
ATOM 2377 N N . CYS B 1 116 ? -8.43 1.089 1.281 1 88.5 116 CYS B N 1
ATOM 2378 C CA . CYS B 1 116 ? -8.031 -0.313 1.2 1 88.5 116 CYS B CA 1
ATOM 2379 C C . CYS B 1 116 ? -6.828 -0.488 0.281 1 88.5 116 CYS B C 1
ATOM 2381 O O . CYS B 1 116 ? -5.871 -1.182 0.628 1 88.5 116 CYS B O 1
ATOM 2383 N N . ASP B 1 117 ? -6.898 0.146 -0.746 1 87.44 117 ASP B N 1
ATOM 2384 C CA . ASP B 1 117 ? -5.824 0.016 -1.729 1 87.44 117 ASP B CA 1
ATOM 2385 C C . ASP B 1 117 ? -4.512 0.571 -1.186 1 87.44 117 ASP B C 1
ATOM 2387 O O . ASP B 1 117 ? -3.457 -0.049 -1.343 1 87.44 117 ASP B O 1
ATOM 2391 N N . LYS B 1 118 ? -4.586 1.684 -0.572 1 88.5 118 LYS B N 1
ATOM 2392 C CA . LYS B 1 118 ? -3.387 2.379 -0.119 1 88.5 118 LYS B CA 1
ATOM 2393 C C . LYS B 1 118 ? -2.789 1.698 1.11 1 88.5 118 LYS B C 1
ATOM 2395 O O . LYS B 1 118 ? -1.568 1.578 1.229 1 88.5 118 LYS B O 1
ATOM 2400 N N . TYR B 1 119 ? -3.631 1.283 2.006 1 86.5 119 TYR B N 1
ATOM 2401 C CA . TYR B 1 119 ? -3.102 0.958 3.324 1 86.5 119 TYR B CA 1
ATOM 2402 C C . TYR B 1 119 ? -3.234 -0.533 3.613 1 86.5 119 TYR B C 1
ATOM 2404 O O . TYR B 1 119 ? -2.701 -1.029 4.609 1 86.5 119 TYR B O 1
ATOM 2412 N N . ASP B 1 120 ? -3.852 -1.26 2.814 1 78.06 120 ASP B N 1
ATOM 2413 C CA . ASP B 1 120 ? -4.016 -2.697 3.004 1 78.06 120 ASP B CA 1
ATOM 2414 C C . ASP B 1 120 ? -4.363 -3.025 4.453 1 78.06 120 ASP B C 1
ATOM 2416 O O . ASP B 1 120 ? -3.576 -3.664 5.156 1 78.06 120 ASP B O 1
ATOM 2420 N N . PRO B 1 121 ? -5.551 -2.723 4.914 1 69.06 121 PRO B N 1
ATOM 2421 C CA . PRO B 1 121 ? -5.883 -2.686 6.34 1 69.06 121 PRO B CA 1
ATOM 2422 C C . PRO B 1 121 ? -6.152 -4.074 6.918 1 69.06 121 PRO B C 1
ATOM 2424 O O . PRO B 1 121 ? -6.91 -4.207 7.883 1 69.06 121 PRO B O 1
ATOM 2427 N N . ASP B 1 122 ? -5.57 -5.086 6.535 1 71.38 122 ASP B N 1
ATOM 2428 C CA . ASP B 1 122 ? -5.949 -6.418 6.996 1 71.38 122 ASP B CA 1
ATOM 2429 C C . ASP B 1 122 ? -5.902 -6.504 8.523 1 71.38 122 ASP B C 1
ATOM 2431 O O . ASP B 1 122 ? -6.77 -7.121 9.141 1 71.38 122 ASP B O 1
ATOM 2435 N N . ASP B 1 123 ? -5.059 -5.797 9.109 1 72.94 123 ASP B N 1
ATOM 2436 C CA . ASP B 1 123 ? -4.965 -5.875 10.562 1 72.94 123 ASP B CA 1
ATOM 2437 C C . ASP B 1 123 ? -5.41 -4.566 11.219 1 72.94 123 ASP B C 1
ATOM 2439 O O . ASP B 1 123 ? -5.074 -4.297 12.367 1 72.94 123 ASP B O 1
ATOM 2443 N N . GLY B 1 124 ? -6.078 -3.783 10.508 1 85.31 124 GLY B N 1
ATOM 2444 C CA . GLY B 1 124 ? -6.527 -2.504 11.031 1 85.31 124 GLY B CA 1
ATOM 2445 C C . GLY B 1 124 ? -5.602 -1.354 10.68 1 85.31 124 GLY B C 1
ATOM 2446 O O . GLY B 1 124 ? -4.547 -1.562 10.078 1 85.31 124 GLY B O 1
ATOM 2447 N N . LEU B 1 125 ? -6.086 -0.159 10.977 1 91.44 125 LEU B N 1
ATOM 2448 C CA . LEU B 1 125 ? -5.359 1.067 10.664 1 91.44 125 LEU B CA 1
ATOM 2449 C C . LEU B 1 125 ? -5.207 1.938 11.906 1 91.44 125 LEU B C 1
ATOM 2451 O O . LEU B 1 125 ? -6.074 1.933 12.781 1 91.44 125 LEU B O 1
ATOM 2455 N N . ARG B 1 126 ? -4.082 2.58 11.961 1 93.94 126 ARG B N 1
ATOM 2456 C CA . ARG B 1 126 ? -3.832 3.652 12.914 1 93.94 126 ARG B CA 1
ATOM 2457 C C . ARG B 1 126 ? -4.223 5.008 12.336 1 93.94 126 ARG B C 1
ATOM 2459 O O . ARG B 1 126 ? -3.768 5.379 11.25 1 93.94 126 ARG B O 1
ATOM 2466 N N . VAL B 1 127 ? -5.121 5.715 13.078 1 96.81 127 VAL B N 1
ATOM 2467 C CA . VAL B 1 127 ? -5.59 7.012 12.602 1 96.81 127 VAL B CA 1
ATOM 2468 C C . VAL B 1 127 ? -5.152 8.109 13.562 1 96.81 127 VAL B C 1
ATOM 2470 O O . VAL B 1 127 ? -5.469 8.062 14.758 1 96.81 127 VAL B O 1
ATOM 2473 N N . LEU B 1 128 ? -4.43 9.078 13.031 1 97.69 128 LEU B N 1
ATOM 2474 C CA . LEU B 1 128 ? -3.916 10.195 13.82 1 97.69 128 LEU B CA 1
ATOM 2475 C C . LEU B 1 128 ? -4.77 11.445 13.617 1 97.69 128 LEU B C 1
ATOM 2477 O O . LEU B 1 128 ? -4.934 11.906 12.484 1 97.69 128 LEU B O 1
ATOM 2481 N N . LEU B 1 129 ? -5.32 11.953 14.688 1 98.62 129 LEU B N 1
ATOM 2482 C CA . LEU B 1 129 ? -5.938 13.273 14.633 1 98.62 129 LEU B CA 1
ATOM 2483 C C . LEU B 1 129 ? -4.883 14.375 14.734 1 98.62 129 LEU B C 1
ATOM 2485 O O . LEU B 1 129 ? -4.086 14.391 15.68 1 98.62 129 LEU B O 1
ATOM 2489 N N . LEU B 1 130 ? -4.965 15.297 13.828 1 98.75 130 LEU B N 1
ATOM 2490 C CA . LEU B 1 130 ? -3.873 16.25 13.672 1 98.75 130 LEU B CA 1
ATOM 2491 C C . LEU B 1 130 ? -4.359 17.672 13.891 1 98.75 130 LEU B C 1
ATOM 2493 O O . LEU B 1 130 ? -5.438 18.047 13.422 1 98.75 130 LEU B O 1
ATOM 2497 N N . ARG B 1 131 ? -3.617 18.391 14.656 1 98.75 131 ARG B N 1
ATOM 2498 C CA . ARG B 1 131 ? -3.668 19.844 14.578 1 98.75 131 ARG B CA 1
ATOM 2499 C C . ARG B 1 131 ? -2.654 20.375 13.578 1 98.75 131 ARG B C 1
ATOM 2501 O O . ARG B 1 131 ? -1.448 20.359 13.836 1 98.75 131 ARG B O 1
ATOM 2508 N N . VAL B 1 132 ? -3.158 20.828 12.453 1 98.81 132 VAL B N 1
ATOM 2509 C CA . VAL B 1 132 ? -2.303 21.234 11.336 1 98.81 132 VAL B CA 1
ATOM 2510 C C . VAL B 1 132 ? -2.129 22.75 11.336 1 98.81 132 VAL B C 1
ATOM 2512 O O . VAL B 1 132 ? -3.102 23.484 11.5 1 98.81 132 VAL B O 1
ATOM 2515 N N . SER B 1 133 ? -0.922 23.188 11.172 1 98.75 133 SER B N 1
ATOM 2516 C CA . SER B 1 133 ? -0.583 24.594 10.977 1 98.75 133 SER B CA 1
ATOM 2517 C C . SER B 1 133 ? 0.213 24.797 9.688 1 98.75 133 SER B C 1
ATOM 2519 O O . SER B 1 133 ? 0.87 23.875 9.211 1 98.75 133 SER B O 1
ATOM 2521 N N . GLU B 1 134 ? 0.072 25.953 9.148 1 98.56 134 GLU B N 1
ATOM 2522 C CA . GLU B 1 134 ? 0.847 26.297 7.957 1 98.56 134 GLU B CA 1
ATOM 2523 C C . GLU B 1 134 ? 1.991 27.25 8.305 1 98.56 134 GLU B C 1
ATOM 2525 O O . GLU B 1 134 ? 1.792 28.234 9.008 1 98.56 134 GLU B O 1
ATOM 2530 N N . LEU B 1 135 ? 3.152 26.891 7.832 1 97.44 135 LEU B N 1
ATOM 2531 C CA . LEU B 1 135 ? 4.32 27.734 8.039 1 97.44 135 LEU B CA 1
ATOM 2532 C C . LEU B 1 135 ? 4.094 29.125 7.449 1 97.44 135 LEU B C 1
ATOM 2534 O O . LEU B 1 135 ? 3.547 29.25 6.352 1 97.44 135 LEU B O 1
ATOM 2538 N N . GLU B 1 136 ? 4.492 30.109 8.172 1 95.88 136 GLU B N 1
ATOM 2539 C CA . GLU B 1 136 ? 4.406 31.469 7.676 1 95.88 136 GLU B CA 1
ATOM 2540 C C . GLU B 1 136 ? 5.289 31.672 6.445 1 95.88 136 GLU B C 1
ATOM 2542 O O . GLU B 1 136 ? 4.938 32.438 5.539 1 95.88 136 GLU B O 1
ATOM 2547 N N . SER B 1 137 ? 6.402 30.969 6.469 1 92.19 137 SER B N 1
ATOM 2548 C CA . SER B 1 137 ? 7.348 31 5.359 1 92.19 137 SER B CA 1
ATOM 2549 C C . SER B 1 137 ? 7.656 29.578 4.867 1 92.19 137 SER B C 1
ATOM 2551 O O . SER B 1 137 ? 8.625 28.969 5.312 1 92.19 137 SER B O 1
ATOM 2553 N N . PRO B 1 138 ? 6.836 29.172 3.908 1 90.81 138 PRO B N 1
ATOM 2554 C CA . PRO B 1 138 ? 7.117 27.844 3.361 1 90.81 138 PRO B CA 1
ATOM 2555 C C . PRO B 1 138 ? 8.539 27.719 2.812 1 90.81 138 PRO B C 1
ATOM 2557 O O . PRO B 1 138 ? 9.102 28.703 2.33 1 90.81 138 PRO B O 1
ATOM 2560 N N . ARG B 1 139 ? 9.047 26.578 2.963 1 90.56 139 ARG B N 1
ATOM 2561 C CA . ARG B 1 139 ? 10.383 26.312 2.436 1 90.56 139 ARG B CA 1
ATOM 2562 C C . ARG B 1 139 ? 10.32 25.422 1.197 1 90.56 139 ARG B C 1
ATOM 2564 O O . ARG B 1 139 ? 9.617 24.406 1.191 1 90.56 139 ARG B O 1
ATOM 2571 N N . LEU B 1 140 ? 10.945 25.875 0.152 1 91.62 140 LEU B N 1
ATOM 2572 C CA . LEU B 1 140 ? 11.102 25.047 -1.045 1 91.62 140 LEU B CA 1
ATOM 2573 C C . LEU B 1 140 ? 12.406 24.266 -1.008 1 91.62 140 LEU B C 1
ATOM 2575 O O . LEU B 1 140 ? 13.484 24.859 -0.958 1 91.62 140 LEU B O 1
ATOM 2579 N N . ILE B 1 141 ? 12.188 22.969 -0.997 1 91.56 141 ILE B N 1
ATOM 2580 C CA . ILE B 1 141 ? 13.414 22.188 -0.854 1 91.56 141 ILE B CA 1
ATOM 2581 C C . ILE B 1 141 ? 13.625 21.328 -2.092 1 91.56 141 ILE B C 1
ATOM 2583 O O . ILE B 1 141 ? 12.672 21.031 -2.816 1 91.56 141 ILE B O 1
ATOM 2587 N N . GLU B 1 142 ? 14.906 21.031 -2.338 1 88.75 142 GLU B N 1
ATOM 2588 C CA . GLU B 1 142 ? 15.258 20.078 -3.385 1 88.75 142 GLU B CA 1
ATOM 2589 C C . GLU B 1 142 ? 15.273 18.656 -2.85 1 88.75 142 GLU B C 1
ATOM 2591 O O . GLU B 1 142 ? 15.688 18.406 -1.714 1 88.75 142 GLU B O 1
ATOM 2596 N N . GLU B 1 143 ? 14.766 17.797 -3.699 1 87.12 143 GLU B N 1
ATOM 2597 C CA . GLU B 1 143 ? 14.852 16.406 -3.312 1 87.12 143 GLU B CA 1
ATOM 2598 C C . GLU B 1 143 ? 16.297 15.93 -3.227 1 87.12 143 GLU B C 1
ATOM 2600 O O . GLU B 1 143 ? 17.109 16.266 -4.09 1 87.12 143 GLU B O 1
ATOM 2605 N N . ARG B 1 144 ? 16.625 15.312 -2.209 1 86.5 144 ARG B N 1
ATOM 2606 C CA . ARG B 1 144 ? 17.953 14.773 -1.981 1 86.5 144 ARG B CA 1
ATOM 2607 C C . ARG B 1 144 ? 17.922 13.25 -1.933 1 86.5 144 ARG B C 1
ATOM 2609 O O . ARG B 1 144 ? 16.875 12.648 -1.688 1 86.5 144 ARG B O 1
ATOM 2616 N N . GLY B 1 145 ? 19.094 12.68 -2.176 1 82.62 145 GLY B N 1
ATOM 2617 C CA . GLY B 1 145 ? 19.203 11.234 -2.09 1 82.62 145 GLY B CA 1
ATOM 2618 C C . GLY B 1 145 ? 18.797 10.68 -0.739 1 82.62 145 GLY B C 1
ATOM 2619 O O . GLY B 1 145 ? 18.188 9.609 -0.657 1 82.62 145 GLY B O 1
ATOM 2620 N N . SER B 1 146 ? 19.125 11.508 0.322 1 84 146 SER B N 1
ATOM 2621 C CA . SER B 1 146 ? 18.812 11.062 1.679 1 84 146 SER B CA 1
ATOM 2622 C C . SER B 1 146 ? 17.312 11.031 1.931 1 84 146 SER B C 1
ATOM 2624 O O . SER B 1 146 ? 16.859 10.438 2.908 1 84 146 SER B O 1
ATOM 2626 N N . TYR B 1 147 ? 16.562 11.648 1.1 1 86.62 147 TYR B N 1
ATOM 2627 C CA . TYR B 1 147 ? 15.109 11.664 1.262 1 86.62 147 TYR B CA 1
ATOM 2628 C C . TYR B 1 147 ? 14.469 10.508 0.512 1 86.62 147 TYR B C 1
ATOM 2630 O O . TYR B 1 147 ? 13.281 10.227 0.691 1 86.62 147 TYR B O 1
ATOM 2638 N N . ARG B 1 148 ? 15.336 9.969 -0.31 1 78.5 148 ARG B N 1
ATOM 2639 C CA . ARG B 1 148 ? 14.812 8.883 -1.137 1 78.5 148 ARG B CA 1
ATOM 2640 C C . ARG B 1 148 ? 14.695 7.59 -0.337 1 78.5 148 ARG B C 1
ATOM 2642 O O . ARG B 1 148 ? 15.242 7.484 0.766 1 78.5 148 ARG B O 1
ATOM 2649 N N . GLY B 1 149 ? 14.031 6.699 -0.897 1 77.94 149 GLY B N 1
ATOM 2650 C CA . GLY B 1 149 ? 13.82 5.43 -0.219 1 77.94 149 GLY B CA 1
ATOM 2651 C C . GLY B 1 149 ? 12.398 5.246 0.28 1 77.94 149 GLY B C 1
ATOM 2652 O O . GLY B 1 149 ? 11.539 6.094 0.047 1 77.94 149 GLY B O 1
ATOM 2653 N N . CYS B 1 150 ? 12.242 4.156 1.058 1 84.38 150 CYS B N 1
ATOM 2654 C CA . CYS B 1 150 ? 10.883 3.734 1.353 1 84.38 150 CYS B CA 1
ATOM 2655 C C . CYS B 1 150 ? 10.484 4.129 2.77 1 84.38 150 CYS B C 1
ATOM 2657 O O . CYS B 1 150 ? 9.328 3.963 3.162 1 84.38 150 CYS B O 1
ATOM 2659 N N . ARG B 1 151 ? 11.422 4.75 3.445 1 83.25 151 ARG B N 1
ATOM 2660 C CA . ARG B 1 151 ? 11.078 5.109 4.82 1 83.25 151 ARG B CA 1
ATOM 2661 C C . ARG B 1 151 ? 10.117 6.289 4.855 1 83.25 151 ARG B C 1
ATOM 2663 O O . ARG B 1 151 ? 10.281 7.258 4.109 1 83.25 151 ARG B O 1
ATOM 2670 N N . ALA B 1 152 ? 9.219 6.199 5.75 1 88 152 ALA B N 1
ATOM 2671 C CA . ALA B 1 152 ? 8.188 7.23 5.836 1 88 152 ALA B CA 1
ATOM 2672 C C . ALA B 1 152 ? 8.711 8.469 6.555 1 88 152 ALA B C 1
ATOM 2674 O O . ALA B 1 152 ? 8.383 9.602 6.184 1 88 152 ALA B O 1
ATOM 2675 N N . TRP B 1 153 ? 9.562 8.242 7.594 1 91.31 153 TRP B N 1
ATOM 2676 C CA . TRP B 1 153 ? 10.125 9.336 8.375 1 91.31 153 TRP B CA 1
ATOM 2677 C C . TRP B 1 153 ? 11.516 9.711 7.859 1 91.31 153 TRP B C 1
ATOM 2679 O O . TRP B 1 153 ? 12.359 8.844 7.656 1 91.31 153 TRP B O 1
ATOM 2689 N N . ILE B 1 154 ? 11.68 10.992 7.66 1 91.25 154 ILE B N 1
ATOM 2690 C CA . ILE B 1 154 ? 12.992 11.484 7.266 1 91.25 154 ILE B CA 1
ATOM 2691 C C . ILE B 1 154 ? 13.367 12.695 8.117 1 91.25 154 ILE B C 1
ATOM 2693 O O . ILE B 1 154 ? 12.5 13.305 8.758 1 91.25 154 ILE B O 1
ATOM 2697 N N . ASP B 1 155 ? 14.68 12.984 8.133 1 92.38 155 ASP B N 1
ATOM 2698 C CA . ASP B 1 155 ? 15.18 14.234 8.703 1 92.38 155 ASP B CA 1
ATOM 2699 C C . ASP B 1 155 ? 15.547 15.227 7.609 1 92.38 155 ASP B C 1
ATOM 2701 O O . ASP B 1 155 ? 16.344 14.922 6.723 1 92.38 155 ASP B O 1
ATOM 2705 N N . LEU B 1 156 ? 14.859 16.312 7.719 1 91.56 156 LEU B N 1
ATOM 2706 C CA . LEU B 1 156 ? 15.266 17.344 6.77 1 91.56 156 LEU B CA 1
ATOM 2707 C C . LEU B 1 156 ? 16.703 17.781 7.023 1 91.56 156 LEU B C 1
ATOM 2709 O O . LEU B 1 156 ? 17.125 17.891 8.172 1 91.56 156 LEU B O 1
ATOM 2713 N N . ALA B 1 157 ? 17.406 18.016 5.961 1 84.56 157 ALA B N 1
ATOM 2714 C CA . ALA B 1 157 ? 18.812 18.391 6.051 1 84.56 157 ALA B CA 1
ATOM 2715 C C . ALA B 1 157 ? 18.984 19.672 6.859 1 84.56 157 ALA B C 1
ATOM 2717 O O . ALA B 1 157 ? 18.078 20.5 6.93 1 84.56 157 ALA B O 1
ATOM 2718 N N . ASP B 1 158 ? 20.172 19.859 7.305 1 76.12 158 ASP B N 1
ATOM 2719 C CA . ASP B 1 158 ? 20.516 20.938 8.219 1 76.12 158 ASP B CA 1
ATOM 2720 C C . ASP B 1 158 ? 20.344 22.297 7.543 1 76.12 158 ASP B C 1
ATOM 2722 O O . ASP B 1 158 ? 20.062 23.297 8.203 1 76.12 158 ASP B O 1
ATOM 2726 N N . ASP B 1 159 ? 20.531 22.25 6.316 1 78.31 159 ASP B N 1
ATOM 2727 C CA . ASP B 1 159 ? 20.484 23.531 5.617 1 78.31 159 ASP B CA 1
ATOM 2728 C C . ASP B 1 159 ? 19.031 23.938 5.32 1 78.31 159 ASP B C 1
ATOM 2730 O O . ASP B 1 159 ? 18.781 25.047 4.832 1 78.31 159 ASP B O 1
ATOM 2734 N N . VAL B 1 160 ? 18.188 23.031 5.609 1 82.5 160 VAL B N 1
ATOM 2735 C CA . VAL B 1 160 ? 16.766 23.359 5.473 1 82.5 160 VAL B CA 1
ATOM 2736 C C . VAL B 1 160 ? 16.234 23.922 6.793 1 82.5 160 VAL B C 1
ATOM 2738 O O . VAL B 1 160 ? 15.961 23.172 7.727 1 82.5 160 VAL B O 1
ATOM 2741 N N . GLU B 1 161 ? 16.219 25.25 6.871 1 84.19 161 GLU B N 1
ATOM 2742 C CA . GLU B 1 161 ? 15.742 25.891 8.094 1 84.19 161 GLU B CA 1
ATOM 2743 C C . GLU B 1 161 ? 14.219 26.031 8.094 1 84.19 161 GLU B C 1
ATOM 2745 O O . GLU B 1 161 ? 13.656 26.75 7.277 1 84.19 161 GLU B O 1
ATOM 2750 N N . VAL B 1 162 ? 13.625 25.25 8.852 1 89.88 162 VAL B N 1
ATOM 2751 C CA . VAL B 1 162 ? 12.18 25.328 9.055 1 89.88 162 VAL B CA 1
ATOM 2752 C C . VAL B 1 162 ? 11.883 25.75 10.492 1 89.88 162 VAL B C 1
ATOM 2754 O O . VAL B 1 162 ? 12.32 25.094 11.438 1 89.88 162 VAL B O 1
ATOM 2757 N N . ASP B 1 163 ? 11.25 26.922 10.672 1 90.56 163 ASP B N 1
ATOM 2758 C CA . ASP B 1 163 ? 10.812 27.344 12 1 90.56 163 ASP B CA 1
ATOM 2759 C C . ASP B 1 163 ? 9.391 26.844 12.281 1 90.56 163 ASP B C 1
ATOM 2761 O O . ASP B 1 163 ? 8.422 27.531 11.969 1 90.56 163 ASP B O 1
ATOM 2765 N N . THR B 1 164 ? 9.289 25.734 12.953 1 92.06 164 THR B N 1
ATOM 2766 C CA . THR B 1 164 ? 8 25.109 13.203 1 92.06 164 THR B CA 1
ATOM 2767 C C . THR B 1 164 ? 7.16 25.938 14.156 1 92.06 164 THR B C 1
ATOM 2769 O O . THR B 1 164 ? 5.949 25.734 14.266 1 92.06 164 THR B O 1
ATOM 2772 N N . ASN B 1 165 ? 7.793 26.875 14.844 1 92.56 165 ASN B N 1
ATOM 2773 C CA . ASN B 1 165 ? 7.062 27.734 15.766 1 92.56 165 ASN B CA 1
ATOM 2774 C C . ASN B 1 165 ? 6.418 28.922 15.039 1 92.56 165 ASN B C 1
ATOM 2776 O O . ASN B 1 165 ? 5.52 29.562 15.578 1 92.56 165 ASN B O 1
ATOM 2780 N N . ALA B 1 166 ? 6.984 29.188 13.906 1 95 166 ALA B N 1
ATOM 2781 C CA . ALA B 1 166 ? 6.398 30.234 13.078 1 95 166 ALA B CA 1
ATOM 2782 C C . ALA B 1 166 ? 5.355 29.672 12.125 1 95 166 ALA B C 1
ATOM 2784 O O . ALA B 1 166 ? 5.559 29.656 10.906 1 95 166 ALA B O 1
ATOM 2785 N N . ALA B 1 167 ? 4.273 29.234 12.609 1 97.25 167 ALA B N 1
ATOM 2786 C CA . ALA B 1 167 ? 3.188 28.609 11.859 1 97.25 167 ALA B CA 1
ATOM 2787 C C . ALA B 1 167 ? 1.83 29 12.438 1 97.25 167 ALA B C 1
ATOM 2789 O O . ALA B 1 167 ? 1.717 29.297 13.633 1 97.25 167 ALA B O 1
ATOM 2790 N N . THR B 1 168 ? 0.85 29.062 11.617 1 98.19 168 THR B N 1
ATOM 2791 C CA . THR B 1 168 ? -0.51 29.406 12.008 1 98.19 168 THR B CA 1
ATOM 2792 C C . THR B 1 168 ? -1.462 28.234 11.781 1 98.19 168 THR B C 1
ATOM 2794 O O . THR B 1 168 ? -1.467 27.641 10.703 1 98.19 168 THR B O 1
ATOM 2797 N N . PRO B 1 169 ? -2.279 27.922 12.766 1 98.56 169 PRO B N 1
ATOM 2798 C CA . PRO B 1 169 ? -3.246 26.844 12.562 1 98.56 169 PRO B CA 1
ATOM 2799 C C . PRO B 1 169 ? -4.156 27.094 11.359 1 98.56 169 PRO B C 1
ATOM 2801 O O . PRO B 1 169 ? -4.625 28.203 11.148 1 98.56 169 PRO B O 1
ATOM 2804 N N . VAL B 1 170 ? -4.414 26.016 10.602 1 98.69 170 VAL B N 1
ATOM 2805 C CA . VAL B 1 170 ? -5.211 26.188 9.391 1 98.69 170 VAL B CA 1
ATOM 2806 C C . VAL B 1 170 ? -6.691 26.297 9.758 1 98.69 170 VAL B C 1
ATOM 2808 O O . VAL B 1 170 ? -7.473 26.891 9.016 1 98.69 170 VAL B O 1
ATOM 2811 N N . LEU B 1 171 ? -7.102 25.672 10.828 1 98.81 171 LEU B N 1
ATOM 2812 C CA . LEU B 1 171 ? -8.445 25.797 11.375 1 98.81 171 LEU B CA 1
ATOM 2813 C C . LEU B 1 171 ? -8.422 26.562 12.703 1 98.81 171 LEU B C 1
ATOM 2815 O O . LEU B 1 171 ? -7.512 26.375 13.508 1 98.81 171 LEU B O 1
ATOM 2819 N N . ASP B 1 172 ? -9.398 27.391 12.922 1 98.62 172 ASP B N 1
ATOM 2820 C CA . ASP B 1 172 ? -9.5 28 14.234 1 98.62 172 ASP B CA 1
ATOM 2821 C C . ASP B 1 172 ? -9.875 26.984 15.297 1 98.62 172 ASP B C 1
ATOM 2823 O O . ASP B 1 172 ? -10.227 25.844 14.977 1 98.62 172 ASP B O 1
ATOM 2827 N N . ASP B 1 173 ? -9.742 27.406 16.562 1 98.38 173 ASP B N 1
ATOM 2828 C CA . ASP B 1 173 ? -9.914 26.5 17.672 1 98.38 173 ASP B CA 1
ATOM 2829 C C . ASP B 1 173 ? -11.32 25.906 17.688 1 98.38 173 ASP B C 1
ATOM 2831 O O . ASP B 1 173 ? -11.5 24.719 17.969 1 98.38 173 ASP B O 1
ATOM 2835 N N . ALA B 1 174 ? -12.281 26.719 17.406 1 98.56 174 ALA B N 1
ATOM 2836 C CA . ALA B 1 174 ? -13.664 26.25 17.469 1 98.56 174 ALA B CA 1
ATOM 2837 C C . ALA B 1 174 ? -13.938 25.219 16.375 1 98.56 174 ALA B C 1
ATOM 2839 O O . ALA B 1 174 ? -14.508 24.156 16.656 1 98.56 174 ALA B O 1
ATOM 2840 N N . THR B 1 175 ? -13.57 25.531 15.148 1 98.62 175 THR B N 1
ATOM 2841 C CA . THR B 1 175 ? -13.766 24.609 14.039 1 98.62 175 THR B CA 1
ATOM 2842 C C . THR B 1 175 ? -13 23.312 14.289 1 98.62 175 THR B C 1
ATOM 2844 O O . THR B 1 175 ? -13.516 22.219 14.023 1 98.62 175 THR B O 1
ATOM 2847 N N . PHE B 1 176 ? -11.781 23.484 14.812 1 98.75 176 PHE B N 1
ATOM 2848 C CA . PHE B 1 176 ? -10.992 22.281 15.109 1 98.75 176 PHE B CA 1
ATOM 2849 C C . PHE B 1 176 ? -11.68 21.438 16.172 1 98.75 176 PHE B C 1
ATOM 2851 O O . PHE B 1 176 ? -11.688 20.203 16.062 1 98.75 176 PHE B O 1
ATOM 2858 N N . ALA B 1 177 ? -12.156 21.984 17.172 1 98.38 177 ALA B N 1
ATOM 2859 C CA . ALA B 1 177 ? -12.867 21.25 18.219 1 98.38 177 ALA B CA 1
ATOM 2860 C C . ALA B 1 177 ? -14.055 20.484 17.641 1 98.38 177 ALA B C 1
ATOM 2862 O O . ALA B 1 177 ? -14.312 19.344 18.047 1 98.38 177 ALA B O 1
ATOM 2863 N N . GLU B 1 178 ? -14.742 21.156 16.75 1 98.5 178 GLU B N 1
ATOM 2864 C CA . GLU B 1 178 ? -15.875 20.5 16.094 1 98.5 178 GLU B CA 1
ATOM 2865 C C . GLU B 1 178 ? -15.422 19.281 15.281 1 98.5 178 GLU B C 1
ATOM 2867 O O . GLU B 1 178 ? -16.047 18.219 15.344 1 98.5 178 GLU B O 1
ATOM 2872 N N . ARG B 1 179 ? -14.398 19.453 14.516 1 98.38 179 ARG B N 1
ATOM 2873 C CA . ARG B 1 179 ? -13.867 18.359 13.719 1 98.38 179 ARG B CA 1
ATOM 2874 C C . ARG B 1 179 ? -13.383 17.219 14.609 1 98.38 179 ARG B C 1
ATOM 2876 O O . ARG B 1 179 ? -13.609 16.047 14.297 1 98.38 179 ARG B O 1
ATOM 2883 N N . ARG B 1 180 ? -12.703 17.594 15.641 1 98.31 180 ARG B N 1
ATOM 2884 C CA . ARG B 1 180 ? -12.227 16.609 16.609 1 98.31 180 ARG B CA 1
ATOM 2885 C C . ARG B 1 180 ? -13.375 15.773 17.156 1 98.31 180 ARG B C 1
ATOM 2887 O O . ARG B 1 180 ? -13.281 14.547 17.234 1 98.31 180 ARG B O 1
ATOM 2894 N N . ALA B 1 181 ? -14.445 16.391 17.531 1 98.38 181 ALA B N 1
ATOM 2895 C CA . ALA B 1 181 ? -15.617 15.695 18.062 1 98.38 181 ALA B CA 1
ATOM 2896 C C . ALA B 1 181 ? -16.219 14.766 17.016 1 98.38 181 ALA B C 1
ATOM 2898 O O . ALA B 1 181 ? -16.609 13.641 17.328 1 98.38 181 ALA B O 1
ATOM 2899 N N . ALA B 1 182 ? -16.25 15.25 15.797 1 98.19 182 ALA B N 1
ATOM 2900 C CA . ALA B 1 182 ? -16.812 14.445 14.711 1 98.19 182 ALA B CA 1
ATOM 2901 C C . ALA B 1 182 ? -15.969 13.195 14.461 1 98.19 182 ALA B C 1
ATOM 2903 O O . ALA B 1 182 ? -16.516 12.117 14.227 1 98.19 182 ALA B O 1
ATOM 2904 N N . VAL B 1 183 ? -14.68 13.367 14.477 1 98.19 183 VAL B N 1
ATOM 2905 C CA . VAL B 1 183 ? -13.766 12.242 14.273 1 98.19 183 VAL B CA 1
ATOM 2906 C C . VAL B 1 183 ? -13.922 11.242 15.422 1 98.19 183 VAL B C 1
ATOM 2908 O O . VAL B 1 183 ? -14.008 10.031 15.188 1 98.19 183 VAL B O 1
ATOM 2911 N N . ARG B 1 184 ? -13.945 11.781 16.609 1 97.25 184 ARG B N 1
ATOM 2912 C CA . ARG B 1 184 ? -14.133 10.93 17.781 1 97.25 184 ARG B CA 1
ATOM 2913 C C . ARG B 1 184 ? -15.438 10.133 17.672 1 97.25 184 ARG B C 1
ATOM 2915 O O . ARG B 1 184 ? -15.453 8.93 17.922 1 97.25 184 ARG B O 1
ATOM 2922 N N . ASP B 1 185 ? -16.484 10.727 17.266 1 96.75 185 ASP B N 1
ATOM 2923 C CA . ASP B 1 185 ? -17.797 10.086 17.141 1 96.75 185 ASP B CA 1
ATOM 2924 C C . ASP B 1 185 ? -17.766 8.992 16.078 1 96.75 185 ASP B C 1
ATOM 2926 O O . ASP B 1 185 ? -18.438 7.969 16.203 1 96.75 185 ASP B O 1
ATOM 2930 N N . ALA B 1 186 ? -17.016 9.273 15.094 1 96.12 186 ALA B N 1
ATOM 2931 C CA . ALA B 1 186 ? -17 8.367 13.953 1 96.12 186 ALA B CA 1
ATOM 2932 C C . ALA B 1 186 ? -16.078 7.176 14.211 1 96.12 186 ALA B C 1
ATOM 2934 O O . ALA B 1 186 ? -16.312 6.078 13.703 1 96.12 186 ALA B O 1
ATOM 2935 N N . LEU B 1 187 ? -14.992 7.367 14.93 1 94.19 187 LEU B N 1
ATOM 2936 C CA . LEU B 1 187 ? -13.93 6.367 14.938 1 94.19 187 LEU B CA 1
ATOM 2937 C C . LEU B 1 187 ? -13.805 5.723 16.312 1 94.19 187 LEU B C 1
ATOM 2939 O O . LEU B 1 187 ? -13.125 4.707 16.469 1 94.19 187 LEU B O 1
ATOM 2943 N N . ASP B 1 188 ? -14.289 6.312 17.344 1 83.69 188 ASP B N 1
ATOM 2944 C CA . ASP B 1 188 ? -14.219 5.734 18.688 1 83.69 188 ASP B CA 1
ATOM 2945 C C . ASP B 1 188 ? -15.297 4.668 18.875 1 83.69 188 ASP B C 1
ATOM 2947 O O . ASP B 1 188 ? -16.438 4.832 18.422 1 83.69 188 ASP B O 1
#

Organism: NCBI:txid2691917

Foldseek 3Di:
DPPPPPPLDFAKEFEDAQLQVVCCLLVLAFKDKDACVQDHDDDADKHWYFHDLPPQDLLFFDPVSSVSNVVSNDDDPQATKTWKIKGFDDKFKFALDPLRLCLVVVRGRTHSVSCCVPHVRHPIIMMTGIFMWTAPDIDGDHDDPQNDDDDRMGTDDSVGDGDSVRTGTSDDPVVSVVNVVSSVVSGD/DPPPPPPLDFAKEFEDAQLQVVCCLLVLAFKDKDACVQDHDDDADKHWYFHDLPPQDLLFFDPVSSVSNVVSNDDDPQATKTWKIKGFDDKFKFALDPLRLCLVVVRGRTHSVSCCVPHVRHPTIMMTGIFIWTAPDIDGDHDDPQNDDDDRMGTDDSVGDGDSVRTGTSDDPVVSVVNVVSSVVRGD

pLDDT: mean 89.78, std 12.34, range [29.44, 98.81]

Secondary structure (DSSP, 8-state):
---------PEEEEEEEHHHHHHHHTTS--EEEE-TTTS-S---S-EEEEEE-SS--GGGB-GGGHHHHHHHSS--TT-EEEEEEEEEEEEEEE-SSHHHHHHHHTTSSB-HHHHHHHH--TT-EEEEEEEEEEEEEEEEE---GGG-SS-SEEEEPTT----TTSEEESS-HHHHHHHHHHHHHHH-/---------PEEEEEEEHHHHHHHHTTS--EEEE-TTTS-S---S-EEEEEE-SS--GGGB-GGGHHHHHHHSS--TT-EEEEEEEEEEEEEEE-SSHHHHHHHHTTSSB-HHHHHHHH--TT-EEEEEEEEEEEEEEEEE---GGG-SS-SEEEEPTT----TTSEEESS-HHHHHHHHHHHHHHH-

Nearest PDB structures (foldseek):
  5y6c-assembly2_B  TM=6.928E-01  e=2.637E-04  Zymomonas mobilis subsp. mobilis ATCC 10988
  5guq-assembly4_D  TM=6.940E-01  e=3.788E-04  Zymomonas mobilis subsp. mobilis ATCC 10988
  5y7d-assembly1_A-2  TM=5.743E-01  e=2.482E-04  Homo sapiens
  6kit-assembly1_A  TM=5.877E-01  e=2.056E-03  Mus musculus
  1xne-assembly1_A  TM=5.322E-01  e=1.169E+00  Pyrococcus furiosus DSM 3638

InterPro domains:
  IPR014923 Protein of unknown function DUF1802 [PF08819] (13-181)